Protein 4UHT (pdb70)

Organism: Escherichia coli (strain K12) (NCBI:txid83333)

CATH classification: 1.10.10.10

GO terms:
  GO:0045893 positive regulation of DNA-templated transcription (P, IDA)
  GO:0000156 phosphorelay response regulator activity (F, IDA)
  GO:0010810 regulation of cell-substrate adhesion (P, IMP)
  GO:0005515 protein binding (F, IPI)
  GO:0005829 cytosol (C, IDA)
  GO:0003700 DNA-binding transcription factor activity (F, IDA)
  GO:0045892 negative regulation of DNA-templated transcription (P, IDA)

Structure (mmCIF, N/CA/C/O backbone):
data_4UHT
#
_entry.id   4UHT
#
_cell.length_a   39.119
_cell.length_b   39.880
_cell.length_c   40.940
_cell.angle_alpha   89.80
_cell.angle_beta   75.13
_cell.angle_gamma   61.04
#
_symmetry.space_group_name_H-M   'P 1'
#
loop_
_entity.id
_entity.type
_entity.pdbx_description
1 polymer 'TRANSCRIPTIONAL REGULATORY PROTEIN CPXR'
2 non-polymer 'CHLORIDE ION'
3 water water
#
loop_
_atom_site.group_PDB
_atom_site.id
_atom_site.type_symbol
_atom_site.label_atom_id
_atom_site.label_alt_id
_atom_site.label_comp_id
_atom_site.label_asym_id
_atom_site.label_entity_id
_atom_site.label_seq_id
_atom_site.pdbx_PDB_ins_code
_atom_site.Cartn_x
_atom_site.Cartn_y
_atom_site.Cartn_z
_atom_site.occupancy
_atom_site.B_iso_or_equiv
_atom_site.auth_seq_id
_atom_site.auth_comp_id
_atom_site.auth_asym_id
_atom_site.auth_atom_id
_atom_site.pdbx_PDB_model_num
ATOM 1 N N . SER A 1 1 ? 9.619 4.022 47.149 1.00 31.61 131 SER A N 1
ATOM 2 C CA . SER A 1 1 ? 8.240 4.003 47.792 1.00 24.94 131 SER A CA 1
ATOM 3 C C . SER A 1 1 ? 8.146 3.228 49.107 1.00 21.37 131 SER A C 1
ATOM 4 O O . SER A 1 1 ? 8.849 2.281 49.311 1.00 24.96 131 SER A O 1
ATOM 7 N N . PRO A 1 2 ? 7.265 3.641 50.016 1.00 17.83 132 PRO A N 1
ATOM 8 C CA . PRO A 1 2 ? 7.188 3.045 51.324 1.00 16.53 132 PRO A CA 1
ATOM 9 C C . PRO A 1 2 ? 6.429 1.726 51.379 1.00 11.77 132 PRO A C 1
ATOM 10 O O . PRO A 1 2 ? 5.604 1.421 50.562 1.00 11.37 132 PRO A O 1
ATOM 14 N N . THR A 1 3 ? 6.812 0.940 52.341 1.00 12.32 133 THR A N 1
ATOM 15 C CA . THR A 1 3 ? 6.149 -0.330 52.603 1.00 10.28 133 THR A CA 1
ATOM 16 C C . THR A 1 3 ? 4.797 -0.027 53.172 1.00 10.30 133 THR A C 1
ATOM 17 O O . THR A 1 3 ? 4.657 0.821 54.060 1.00 11.74 133 THR A O 1
ATOM 21 N N . LEU A 1 4 ? 3.742 -0.724 52.704 1.00 8.36 134 LEU A N 1
ATOM 22 C CA . LEU A 1 4 ? 2.372 -0.559 53.132 1.00 9.02 134 LEU A CA 1
ATOM 23 C C . LEU A 1 4 ? 1.878 -1.846 53.804 1.00 8.85 134 LEU A C 1
ATOM 24 O O . LEU A 1 4 ? 2.231 -2.938 53.411 1.00 10.90 134 LEU A O 1
ATOM 29 N N . GLU A 1 5 ? 1.047 -1.689 54.849 1.00 9.09 135 GLU A N 1
ATOM 30 C CA . GLU A 1 5 ? 0.446 -2.773 55.587 1.00 10.13 135 GLU A CA 1
ATOM 31 C C . GLU A 1 5 ? -1.022 -2.650 55.522 1.00 9.70 135 GLU A C 1
ATOM 32 O O . GLU A 1 5 ? -1.573 -1.557 55.805 1.00 13.76 135 GLU A O 1
ATOM 38 N N . VAL A 1 6 ? -1.763 -3.741 55.236 1.00 9.40 136 VAL A N 1
ATOM 39 C CA . VAL A 1 6 ? -3.196 -3.815 55.346 1.00 9.54 136 VAL A CA 1
ATOM 40 C C . VAL A 1 6 ? -3.513 -5.180 55.913 1.00 8.68 136 VAL A C 1
ATOM 41 O O . VAL A 1 6 ? -3.117 -6.178 55.355 1.00 9.40 136 VAL A O 1
ATOM 45 N N . ASP A 1 7 ? -4.186 -5.225 57.078 1.00 8.72 137 ASP A N 1
ATOM 46 C CA . ASP A 1 7 ? -4.397 -6.489 57.713 1.00 8.78 137 ASP A CA 1
ATOM 47 C C . ASP A 1 7 ? -3.027 -7.134 57.944 1.00 8.66 137 ASP A C 1
ATOM 48 O O . ASP A 1 7 ? -2.147 -6.453 58.406 1.00 9.49 137 ASP A O 1
ATOM 53 N N . ALA A 1 8 ? -2.869 -8.420 57.620 1.00 8.12 138 ALA A N 1
ATOM 54 C CA . ALA A 1 8 ? -1.599 -9.084 57.708 1.00 8.44 138 ALA A CA 1
ATOM 55 C C . ALA A 1 8 ? -0.778 -9.060 56.414 1.00 8.43 138 ALA A C 1
ATOM 56 O O . ALA A 1 8 ? 0.274 -9.716 56.326 1.00 9.41 138 ALA A O 1
ATOM 58 N N . LEU A 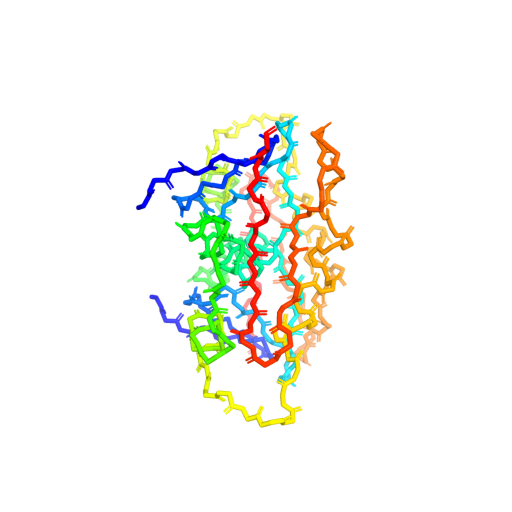1 9 ? -1.233 -8.302 55.423 1.00 8.40 139 LEU A N 1
ATOM 59 C CA . LEU A 1 9 ? -0.524 -8.166 54.178 1.00 7.67 139 LEU A CA 1
ATOM 60 C C . LEU A 1 9 ? 0.518 -7.032 54.311 1.00 8.45 139 LEU A C 1
ATOM 61 O O . LEU A 1 9 ? 0.225 -5.941 54.837 1.00 9.05 139 LEU A O 1
ATOM 66 N N . VAL A 1 10 ? 1.707 -7.296 53.833 1.00 8.09 140 VAL A N 1
ATOM 67 C CA . VAL A 1 10 ? 2.797 -6.337 53.743 1.00 8.48 140 VAL A CA 1
ATOM 68 C C . VAL A 1 10 ? 3.258 -6.225 52.339 1.00 8.42 140 VAL A C 1
ATOM 69 O O . VAL A 1 10 ? 3.573 -7.262 51.717 1.00 9.48 140 VAL A O 1
ATOM 73 N N . LEU A 1 11 ? 3.265 -5.000 51.810 1.00 8.44 141 LEU A N 1
ATOM 74 C CA . LEU A 1 11 ? 3.618 -4.734 50.407 1.00 8.82 141 LEU A CA 1
ATOM 75 C C . LEU A 1 11 ? 4.897 -3.903 50.404 1.00 8.74 141 LEU A C 1
ATOM 76 O O . LEU A 1 11 ? 4.928 -2.742 50.816 1.00 10.06 141 LEU A O 1
ATOM 81 N N . ASN A 1 12 ? 5.984 -4.515 49.953 1.00 10.67 142 ASN A N 1
ATOM 82 C CA . ASN A 1 12 ? 7.291 -3.898 49.949 1.00 13.16 142 ASN A CA 1
ATOM 83 C C . ASN A 1 12 ? 7.694 -3.568 48.501 1.00 14.45 142 ASN A C 1
ATOM 84 O O . ASN A 1 12 ? 8.023 -4.448 47.751 1.00 17.34 142 ASN A O 1
ATOM 89 N N . PRO A 1 13 ? 7.581 -2.319 48.084 1.00 13.59 143 PRO A N 1
ATOM 90 C CA . PRO A 1 13 ? 7.787 -1.970 46.682 1.00 19.17 143 PRO A CA 1
ATOM 91 C C . PRO A 1 13 ? 9.248 -2.005 46.298 1.00 21.61 143 PRO A C 1
ATOM 92 O O . PRO A 1 13 ? 9.559 -2.111 45.110 1.00 23.48 143 PRO A O 1
ATOM 96 N N . GLY A 1 14 ? 10.155 -1.907 47.284 1.00 22.51 144 GLY A N 1
ATOM 97 C CA . GLY A 1 14 ? 11.573 -2.002 47.010 1.00 25.15 144 GLY A CA 1
ATOM 98 C C . GLY A 1 14 ? 11.965 -3.345 46.454 1.00 26.86 144 GLY A C 1
ATOM 99 O O . GLY A 1 14 ? 12.934 -3.412 45.779 1.00 40.80 144 GLY A O 1
ATOM 100 N N . ARG A 1 15 ? 11.212 -4.398 46.770 1.00 25.66 145 ARG A N 1
ATOM 101 C CA . ARG A 1 15 ? 11.391 -5.734 46.240 1.00 21.77 145 ARG A CA 1
ATOM 102 C C . ARG A 1 15 ? 10.227 -6.170 45.333 1.00 19.27 145 ARG A C 1
ATOM 103 O O . ARG A 1 15 ? 10.264 -7.219 44.770 1.00 19.83 145 ARG A O 1
ATOM 111 N N . GLN A 1 16 ? 9.229 -5.315 45.156 1.00 18.85 146 GLN A N 1
ATOM 112 C CA . GLN A 1 16 ? 7.989 -5.640 44.437 1.00 16.80 146 GLN A CA 1
ATOM 113 C C . GLN A 1 16 ? 7.473 -7.001 44.990 1.00 16.33 146 GLN A C 1
ATOM 114 O O . GLN A 1 16 ? 7.186 -7.922 44.239 1.00 23.75 146 GLN A O 1
ATOM 120 N N . GLU A 1 17 ? 7.395 -7.085 46.291 1.00 15.45 147 GLU A N 1
ATOM 121 C CA . GLU A 1 17 ? 6.954 -8.326 47.025 1.00 15.82 147 GLU A CA 1
ATOM 122 C C . GLU A 1 17 ? 5.927 -8.085 48.070 1.00 16.13 147 GLU A C 1
ATOM 123 O O . GLU A 1 17 ? 6.023 -7.208 48.937 1.00 14.57 147 GLU A O 1
ATOM 129 N N . ALA A 1 18 ? 4.881 -8.909 47.992 1.00 16.23 148 ALA A N 1
ATOM 130 C CA . ALA A 1 18 ? 3.829 -9.077 48.919 1.00 12.36 148 ALA A CA 1
ATOM 131 C C . ALA A 1 18 ? 3.992 -10.275 49.848 1.00 13.33 148 ALA A C 1
ATOM 132 O O . ALA A 1 18 ? 4.366 -11.349 49.370 1.00 17.30 148 ALA A O 1
ATOM 134 N N . SER A 1 19 ? 3.784 -10.101 51.160 1.00 11.13 149 SER A N 1
ATOM 135 C CA A SER A 1 19 ? 3.788 -11.186 52.114 0.50 11.85 149 SER A CA 1
ATOM 136 C CA B SER A 1 19 ? 3.814 -11.180 52.110 0.50 12.09 149 SER A CA 1
ATOM 137 C C . SER A 1 19 ? 2.529 -11.125 52.944 1.00 10.29 149 SER A C 1
ATOM 138 O O . SER A 1 19 ? 1.943 -10.076 53.163 1.00 12.55 149 SER A O 1
ATOM 143 N N . PHE A 1 20 ? 2.018 -12.268 53.411 1.00 11.96 150 PHE A N 1
ATOM 144 C CA . PHE A 1 20 ? 0.843 -12.351 54.302 1.00 11.78 150 PHE A CA 1
ATOM 145 C C . PHE A 1 20 ? 1.219 -13.108 55.509 1.00 13.43 150 PHE A C 1
ATOM 146 O O . PHE A 1 20 ? 1.645 -14.253 55.376 1.00 15.48 150 PHE A O 1
ATOM 154 N N . ASP A 1 21 ? 1.125 -12.491 56.690 1.00 13.72 151 ASP A N 1
ATOM 155 C CA . ASP A 1 21 ? 1.422 -13.108 57.934 1.00 15.64 151 ASP A CA 1
ATOM 156 C C . ASP A 1 21 ? 2.794 -13.721 57.893 1.00 16.90 151 ASP A C 1
ATOM 157 O O . ASP A 1 21 ? 2.996 -14.801 58.433 1.00 19.44 151 ASP A O 1
ATOM 162 N N . GLY A 1 22 ? 3.727 -12.984 57.276 1.00 16.45 152 GLY A N 1
ATOM 163 C CA . GLY A 1 22 ? 5.121 -13.361 57.213 1.00 17.17 152 GLY A CA 1
ATOM 164 C C . GLY A 1 22 ? 5.562 -14.233 56.091 1.00 20.01 152 GLY A C 1
ATOM 165 O O . GLY A 1 22 ? 6.764 -14.524 55.960 1.00 27.83 152 GLY A O 1
ATOM 166 N N . GLN A 1 23 ? 4.622 -14.722 55.257 1.00 18.82 153 GLN A N 1
ATOM 167 C CA . GLN A 1 23 ? 4.927 -15.608 54.121 1.00 19.78 153 GLN A CA 1
ATOM 168 C C . GLN A 1 23 ? 4.809 -14.905 52.786 1.00 20.06 153 GLN A C 1
ATOM 169 O O . GLN A 1 23 ? 3.789 -14.322 52.527 1.00 17.42 153 GLN A O 1
ATOM 175 N N . THR A 1 24 ? 5.866 -14.970 51.975 1.00 20.04 154 THR A N 1
ATOM 176 C CA . THR A 1 24 ? 5.864 -14.319 50.651 1.00 18.38 154 THR A CA 1
ATOM 177 C C . THR A 1 24 ? 4.807 -14.956 49.785 1.00 17.30 154 THR A C 1
ATOM 178 O O . THR A 1 24 ? 4.594 -16.191 49.796 1.00 20.56 154 THR A O 1
ATOM 182 N N . LEU A 1 25 ? 4.132 -14.132 49.022 1.00 14.32 155 LEU A N 1
ATOM 183 C CA . LEU A 1 25 ? 3.096 -14.560 48.131 1.00 12.30 155 LEU A CA 1
ATOM 184 C C . LEU A 1 25 ? 3.613 -14.682 46.671 1.00 11.10 155 LEU A C 1
ATOM 185 O O . LEU A 1 25 ? 4.357 -13.799 46.203 1.00 15.64 155 LEU A O 1
ATOM 190 N N . GLU A 1 26 ? 3.110 -15.633 45.953 1.00 11.28 156 GLU A N 1
ATOM 191 C CA . GLU A 1 26 ? 3.447 -15.852 44.556 1.00 10.58 156 GLU A CA 1
ATOM 192 C C . GLU A 1 26 ? 2.665 -15.010 43.567 1.00 11.64 156 GLU A C 1
ATOM 193 O O . GLU A 1 26 ? 1.797 -15.532 42.911 1.00 16.85 156 GLU A O 1
ATOM 199 N N . LEU A 1 27 ? 2.982 -13.731 43.509 1.00 11.55 157 LEU A N 1
ATOM 200 C CA . LEU A 1 27 ? 2.294 -12.752 42.728 1.00 9.56 157 LEU A CA 1
ATOM 201 C C . LEU A 1 27 ? 3.117 -12.392 41.496 1.00 8.03 157 LEU A C 1
ATOM 202 O O . LEU A 1 27 ? 4.334 -12.329 41.570 1.00 10.23 157 LEU A O 1
ATOM 207 N N . THR A 1 28 ? 2.451 -12.092 40.376 1.00 8.95 158 THR A N 1
ATOM 208 C CA . THR A 1 28 ? 3.114 -11.527 39.227 1.00 8.49 158 THR A CA 1
ATOM 209 C C . THR A 1 28 ? 3.458 -10.068 39.530 1.00 8.47 158 THR A C 1
ATOM 210 O O . THR A 1 28 ? 2.866 -9.457 40.458 1.00 9.29 158 THR A O 1
ATOM 214 N N . GLY A 1 29 ? 4.347 -9.481 38.764 1.00 8.33 159 GLY A N 1
ATOM 215 C CA . GLY A 1 29 ? 4.613 -8.066 38.892 1.00 8.63 159 GLY A CA 1
ATOM 216 C C . GLY A 1 29 ? 3.363 -7.214 38.679 1.00 7.85 159 GLY A C 1
ATOM 217 O O . GLY A 1 29 ? 3.164 -6.2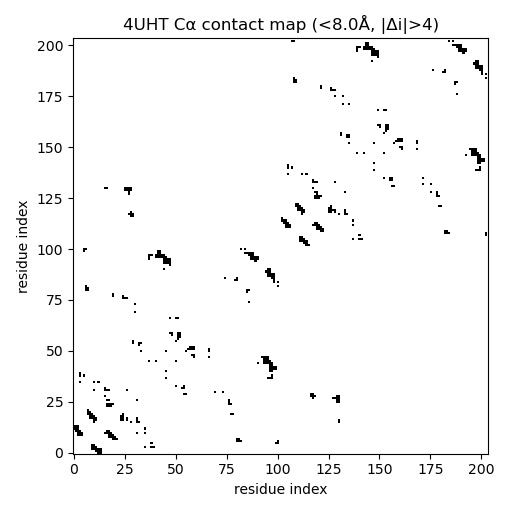33 39.384 1.00 9.21 159 GLY A O 1
ATOM 218 N N . THR A 1 30 ? 2.548 -7.558 37.696 1.00 8.63 160 THR A N 1
ATOM 219 C CA . THR A 1 30 ? 1.338 -6.889 37.397 1.00 9.09 160 THR A CA 1
ATOM 220 C C . THR A 1 30 ? 0.402 -6.898 38.625 1.00 8.07 160 THR A C 1
ATOM 221 O O . THR A 1 30 ? -0.225 -5.913 39.021 1.00 8.57 160 THR A O 1
ATOM 225 N N . GLU A 1 31 ? 0.216 -8.092 39.208 1.00 8.70 161 GLU A N 1
ATOM 226 C CA . GLU A 1 31 ? -0.568 -8.226 40.446 1.00 9.10 161 GLU A CA 1
ATOM 227 C C . GLU A 1 31 ? -0.079 -7.334 41.565 1.00 8.62 161 GLU A C 1
ATOM 228 O O . GLU A 1 31 ? -0.883 -6.704 42.262 1.00 8.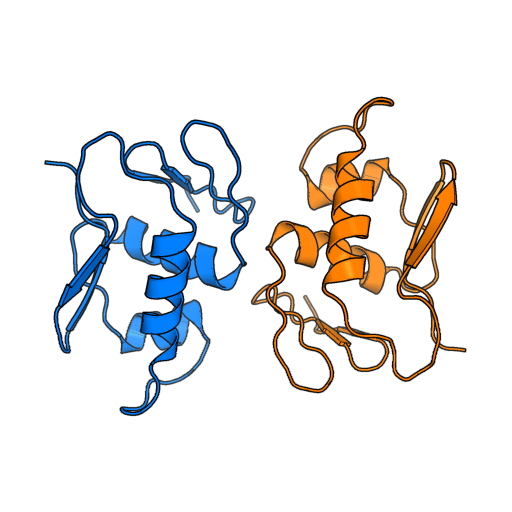68 161 GLU A O 1
ATOM 234 N N . PHE A 1 32 ? 1.242 -7.349 41.789 1.00 8.36 162 PHE A N 1
ATOM 235 C CA . PHE A 1 32 ? 1.809 -6.481 42.823 1.00 9.14 162 PHE A CA 1
ATOM 236 C C . PHE A 1 32 ? 1.509 -5.032 42.541 1.00 8.97 162 PHE A C 1
ATOM 237 O O . PHE A 1 32 ? 1.110 -4.304 43.452 1.00 9.06 162 PHE A O 1
ATOM 245 N N . THR A 1 33 ? 1.669 -4.584 41.310 1.00 7.93 163 THR A N 1
ATOM 246 C CA . THR A 1 33 ? 1.433 -3.219 40.926 1.00 8.31 163 THR A CA 1
ATOM 247 C C . THR A 1 33 ? -0.009 -2.810 41.297 1.00 7.34 163 THR A C 1
ATOM 248 O O . THR A 1 33 ? -0.244 -1.737 41.825 1.00 7.66 163 THR A O 1
ATOM 252 N N . LEU A 1 34 ? -0.971 -3.667 40.886 1.00 7.29 164 LEU A N 1
ATOM 253 C CA . LEU A 1 34 ? -2.354 -3.419 41.204 1.00 8.14 164 LEU A CA 1
ATOM 254 C C . LEU A 1 34 ? -2.623 -3.341 42.682 1.00 7.96 164 LEU A C 1
ATOM 255 O O . LEU A 1 34 ? -3.308 -2.414 43.170 1.00 7.65 164 LEU A O 1
ATOM 260 N N . LEU A 1 35 ? -2.098 -4.291 43.433 1.00 8.23 165 LEU A N 1
ATOM 261 C CA . LEU A 1 35 ? -2.314 -4.297 44.893 1.00 9.14 165 LEU A CA 1
ATOM 262 C C . LEU A 1 35 ? -1.771 -3.056 45.530 1.00 8.18 165 LEU A C 1
ATOM 263 O O . LEU A 1 35 ? -2.420 -2.452 46.426 1.00 8.97 165 LEU A O 1
ATOM 268 N N . TYR A 1 36 ? -0.528 -2.677 45.162 1.00 8.36 166 TYR A N 1
ATOM 269 C CA . TYR A 1 36 ? 0.114 -1.524 45.794 1.00 8.26 166 TYR A CA 1
ATOM 270 C C . TYR A 1 36 ? -0.650 -0.232 45.488 1.00 7.90 166 TYR A C 1
ATOM 271 O O . TYR A 1 36 ? -0.823 0.572 46.395 1.00 8.15 166 TYR A O 1
ATOM 280 N N . LEU A 1 37 ? -1.101 -0.062 44.254 1.00 7.19 167 LEU A N 1
ATOM 281 C CA . LEU A 1 37 ? -1.844 1.117 43.866 1.00 7.34 167 LEU A CA 1
ATOM 282 C C . LEU A 1 37 ? -3.166 1.237 44.620 1.00 7.02 167 LEU A C 1
ATOM 283 O O . LEU A 1 37 ? -3.535 2.284 45.136 1.00 7.23 167 LEU A O 1
ATOM 288 N N . LEU A 1 38 ? -3.897 0.123 44.726 1.00 6.88 168 LEU A N 1
ATOM 289 C CA . LEU A 1 38 ? -5.125 0.156 45.527 1.00 6.97 168 LEU A CA 1
ATOM 290 C C . LEU A 1 38 ? -4.825 0.454 46.992 1.00 6.96 168 LEU A C 1
ATOM 291 O O . LEU A 1 38 ? -5.596 1.166 47.629 1.00 7.57 168 LEU A O 1
ATOM 296 N N . ALA A 1 39 ? -3.776 -0.157 47.520 1.00 7.05 169 ALA A N 1
ATOM 297 C CA . ALA A 1 39 ? -3.427 0.092 48.934 1.00 7.08 169 ALA A CA 1
ATOM 298 C C . ALA A 1 39 ? -3.020 1.500 49.166 1.00 7.43 169 ALA A C 1
ATOM 299 O O . ALA A 1 39 ? -3.351 2.068 50.232 1.00 8.34 169 ALA A O 1
ATOM 301 N N . GLN A 1 40 ? -2.349 2.190 48.233 1.00 7.54 170 GLN A N 1
ATOM 302 C CA . GLN A 1 40 ? -2.038 3.603 48.420 1.00 7.58 170 GLN A CA 1
ATOM 303 C C . GLN A 1 40 ? -3.297 4.412 48.600 1.00 7.60 170 GLN A C 1
ATOM 304 O O . GLN A 1 40 ? -3.250 5.398 49.327 1.00 9.92 170 GLN A O 1
ATOM 310 N N . HIS A 1 41 ? -4.386 4.030 47.967 1.00 7.01 171 HIS A N 1
ATOM 311 C CA . HIS A 1 41 ? -5.661 4.694 48.026 1.00 7.02 171 HIS A CA 1
ATOM 312 C C . HIS A 1 41 ? -6.632 3.968 48.917 1.00 6.67 171 HIS A C 1
ATOM 313 O O . HIS A 1 41 ? -7.850 4.046 48.720 1.00 8.33 171 HIS A O 1
ATOM 320 N N . LEU A 1 42 ? -6.141 3.316 49.967 1.00 7.16 172 LEU A N 1
ATOM 321 C CA . LEU A 1 42 ? -6.952 2.411 50.790 1.00 6.86 172 LEU A CA 1
ATOM 322 C C . LEU A 1 42 ? -8.290 3.040 51.166 1.00 7.13 172 LEU A C 1
ATOM 323 O O . LEU A 1 42 ? -8.346 4.134 51.700 1.00 7.83 172 LEU A O 1
ATOM 328 N N . GLY A 1 43 ? -9.383 2.302 50.896 1.00 7.13 173 GLY A N 1
ATOM 329 C CA . GLY A 1 43 ? -10.712 2.724 51.204 1.00 7.83 173 GLY A CA 1
ATOM 330 C C . GLY A 1 43 ? -11.350 3.670 50.201 1.00 7.96 173 GLY A C 1
ATOM 331 O O . GLY A 1 43 ? -12.539 4.033 50.395 1.00 9.73 173 GLY A O 1
ATOM 332 N N . GLN A 1 44 ? -10.648 4.029 49.149 1.00 7.57 174 GLN A N 1
ATOM 333 C CA . GLN A 1 44 ? -11.167 4.978 48.134 1.00 7.77 174 GLN A CA 1
ATOM 334 C C . GLN A 1 44 ? -11.100 4.319 46.758 1.00 7.33 174 GLN A C 1
ATOM 335 O O . GLN A 1 44 ? -10.151 3.630 46.424 1.00 7.55 174 GLN A O 1
ATOM 341 N N . VAL A 1 45 ? -12.123 4.597 45.956 1.00 7.79 175 VAL A N 1
ATOM 342 C CA . VAL A 1 45 ? -12.214 4.025 44.628 1.00 8.14 175 VAL A CA 1
ATOM 343 C C . VAL A 1 45 ? -11.194 4.599 43.654 1.00 6.92 175 VAL A C 1
ATOM 344 O O . VAL A 1 45 ? -10.995 5.815 43.588 1.00 7.80 175 VAL A O 1
ATOM 348 N N . VAL A 1 46 ? -10.520 3.711 42.916 1.00 6.66 176 VAL A N 1
ATOM 349 C CA . VAL A 1 46 ? -9.563 4.033 41.906 1.00 7.04 176 VAL A CA 1
ATOM 350 C C . VAL A 1 46 ? -10.192 3.684 40.557 1.00 6.83 176 VAL A C 1
ATOM 351 O O . VAL A 1 46 ? -10.774 2.618 40.426 1.00 7.10 176 VAL A O 1
ATOM 355 N N . SER A 1 47 ? -10.095 4.585 39.583 1.00 6.63 177 SER A N 1
ATOM 356 C CA . SER A 1 47 ? -10.836 4.404 38.351 1.00 6.99 177 SER A CA 1
ATOM 357 C C . SER A 1 47 ? -10.286 3.250 37.514 1.00 7.34 177 SER A C 1
ATOM 358 O O . SER A 1 47 ? -9.104 2.919 37.516 1.00 7.03 177 SER A O 1
ATOM 361 N N . ARG A 1 48 ? -11.176 2.659 36.716 1.00 7.37 178 ARG A N 1
ATOM 362 C CA . ARG A 1 48 ? -10.776 1.645 35.768 1.00 8.41 178 ARG A CA 1
ATOM 363 C C . ARG A 1 48 ? -9.760 2.155 34.784 1.00 7.87 178 ARG A C 1
ATOM 364 O O . ARG A 1 48 ? -8.845 1.425 34.384 1.00 8.88 178 ARG A O 1
ATOM 372 N N . GLU A 1 49 ? -9.888 3.423 34.380 1.00 7.19 179 GLU A N 1
ATOM 373 C CA . GLU A 1 49 ? -8.975 4.031 33.435 1.00 7.30 179 GLU A CA 1
ATOM 374 C C . GLU A 1 49 ? -7.568 4.184 34.041 1.00 7.01 179 GLU A C 1
ATOM 375 O O . GLU A 1 49 ? -6.542 3.882 33.410 1.00 8.22 179 GLU A O 1
ATOM 381 N N . HIS A 1 50 ? -7.477 4.639 35.308 1.00 6.60 180 HIS A N 1
ATOM 382 C CA . HIS A 1 50 ? -6.211 4.754 35.992 1.00 6.19 180 HIS A CA 1
ATOM 383 C C . HIS A 1 50 ? -5.559 3.429 36.190 1.00 6.35 180 HIS A C 1
ATOM 384 O O . HIS A 1 50 ? -4.374 3.217 35.974 1.00 7.36 180 HIS A O 1
ATOM 391 N N . LEU A 1 51 ? -6.346 2.412 36.593 1.00 7.22 181 LEU A N 1
ATOM 392 C CA . LEU A 1 51 ? -5.798 1.060 36.810 1.00 7.74 181 LEU A CA 1
ATOM 393 C C . LEU A 1 51 ? -5.315 0.479 35.483 1.00 7.47 181 LEU A C 1
ATOM 394 O O . LEU A 1 51 ? -4.221 -0.101 35.414 1.00 8.09 181 LEU A O 1
ATOM 399 N N . SER A 1 52 ? -6.074 0.654 34.389 1.00 7.30 182 SER A N 1
ATOM 400 C CA . SER A 1 52 ? -5.649 0.163 33.103 1.00 8.04 182 SER A CA 1
ATOM 401 C C . SER A 1 52 ? -4.316 0.743 32.688 1.00 7.32 182 SER A C 1
ATOM 402 O O . SER A 1 52 ? -3.387 0.037 32.256 1.00 8.21 182 SER A O 1
ATOM 405 N N . GLN A 1 53 ? -4.145 2.077 32.771 1.00 8.24 183 GLN A N 1
ATOM 406 C CA . GLN A 1 53 ? -2.906 2.701 32.386 1.00 7.97 183 GLN A CA 1
ATOM 407 C C . GLN A 1 53 ? -1.776 2.286 33.283 1.00 8.33 183 GLN A C 1
ATOM 408 O 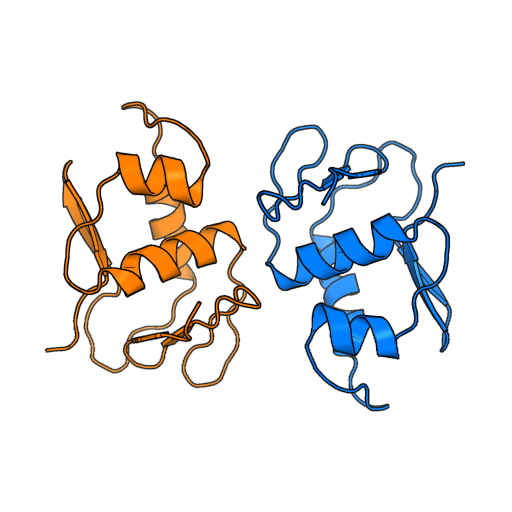O . GLN A 1 53 ? -0.679 1.971 32.833 1.00 9.81 183 GLN A O 1
ATOM 414 N N . GLU A 1 54 ? -1.968 2.393 34.603 1.00 8.24 184 GLU A N 1
ATOM 415 C CA . GLU A 1 54 ? -0.855 2.183 35.539 1.00 8.86 184 GLU A CA 1
ATOM 416 C C . GLU A 1 54 ? -0.432 0.711 35.637 1.00 9.24 184 GLU A C 1
ATOM 417 O O . GLU A 1 54 ? 0.723 0.398 35.777 1.00 13.29 184 GLU A O 1
ATOM 423 N N . VAL A 1 55 ? -1.409 -0.189 35.602 1.00 8.99 185 VAL A N 1
ATOM 424 C CA . VAL A 1 55 ? -1.145 -1.589 35.831 1.00 9.76 185 VAL A CA 1
ATOM 425 C C . VAL A 1 55 ? -0.786 -2.274 34.493 1.00 9.71 185 VAL A C 1
ATOM 426 O O . VAL A 1 55 ? 0.114 -3.113 34.459 1.00 12.19 185 VAL A O 1
ATOM 430 N N . LEU A 1 56 ? -1.470 -1.934 33.422 1.00 9.44 186 LEU A N 1
ATOM 431 C CA . LEU A 1 56 ? -1.340 -2.609 32.146 1.00 10.75 186 LEU A CA 1
ATOM 432 C C . LEU A 1 56 ? -0.717 -1.810 31.027 1.00 10.01 186 LEU A C 1
ATOM 433 O O . LEU A 1 56 ? -0.363 -2.376 29.985 1.00 11.66 186 LEU A O 1
ATOM 438 N N . GLY A 1 57 ? -0.532 -0.518 31.218 1.00 9.63 187 GLY A N 1
ATOM 439 C CA . GLY A 1 57 ? 0.077 0.322 30.208 1.00 10.87 187 GLY A CA 1
ATOM 440 C C . GLY A 1 57 ? -0.787 0.423 28.981 1.00 11.57 187 GLY A C 1
ATOM 441 O O . GLY A 1 57 ? -0.278 0.647 27.922 1.00 16.53 187 GLY A O 1
ATOM 442 N N . LYS A 1 58 ? -2.082 0.367 29.156 1.00 11.89 188 LYS A N 1
ATOM 443 C CA . LYS A 1 58 ? -2.956 0.528 28.024 1.00 15.97 188 LYS A CA 1
ATOM 444 C C . LYS A 1 58 ? -4.202 1.318 28.359 1.00 10.17 188 LYS A C 1
ATOM 445 O O . LYS A 1 58 ? -4.687 1.358 29.512 1.00 10.45 188 LYS A O 1
ATOM 451 N N . ARG A 1 59 ? -4.763 1.931 27.345 1.00 10.39 189 ARG A N 1
ATOM 452 C CA . ARG A 1 59 ? -5.979 2.634 27.442 1.00 10.36 189 ARG A CA 1
ATOM 453 C C . ARG A 1 59 ? -7.149 1.664 27.599 1.00 9.92 189 ARG A C 1
ATOM 454 O O . ARG A 1 59 ? -7.260 0.718 26.842 1.00 12.22 189 ARG A O 1
ATOM 462 N N . LEU A 1 60 ? -8.067 1.989 28.493 1.00 9.13 190 LEU A N 1
ATOM 463 C CA . LEU A 1 60 ? -9.260 1.172 28.732 1.00 8.66 190 LEU A CA 1
ATOM 464 C C . LEU A 1 60 ? -10.176 1.255 27.517 1.00 9.03 190 LEU A C 1
ATOM 465 O O . LEU A 1 60 ? -10.430 2.318 27.031 1.00 10.53 190 LEU A O 1
ATOM 470 N N . THR A 1 61 ? -10.781 0.132 27.177 1.00 10.92 1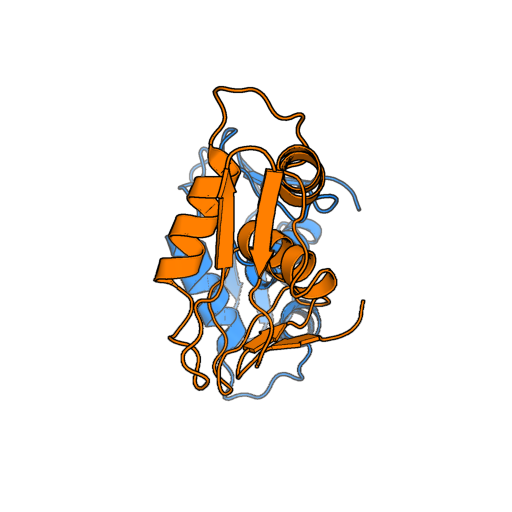91 THR A N 1
ATOM 471 C CA . THR A 1 61 ? -11.922 0.047 26.243 1.00 13.30 191 THR A CA 1
ATOM 472 C C . THR A 1 61 ? -13.102 -0.598 27.002 1.00 13.28 191 THR A C 1
ATOM 473 O O . THR A 1 61 ? -12.911 -1.260 28.000 1.00 13.53 191 THR A O 1
ATOM 477 N N . PRO A 1 62 ? -14.309 -0.478 26.435 1.00 16.96 192 PRO A N 1
ATOM 478 C CA . PRO A 1 62 ? -15.466 -1.061 27.161 1.00 19.43 192 PRO A CA 1
ATOM 479 C C . PRO A 1 62 ? -15.554 -2.571 27.105 1.00 16.66 192 PRO A C 1
ATOM 480 O O . PRO A 1 62 ? -16.336 -3.190 27.861 1.00 19.59 192 PRO A O 1
ATOM 484 N N . PHE A 1 63 ? -14.708 -3.170 26.248 1.00 14.05 193 PHE A N 1
ATOM 485 C CA . PHE A 1 63 ? -14.681 -4.595 26.150 1.00 13.30 193 PHE A CA 1
ATOM 486 C C . PHE A 1 63 ? -13.473 -5.277 26.816 1.00 12.52 193 PHE A C 1
ATOM 487 O O . PHE A 1 63 ? -13.383 -6.504 26.826 1.00 14.91 193 PHE A O 1
ATOM 495 N N . ASP A 1 64 ? -12.620 -4.484 27.459 1.00 11.48 194 ASP A N 1
ATOM 496 C CA . ASP A 1 64 ? -11.472 -5.056 28.131 1.00 11.58 194 ASP A CA 1
ATOM 497 C C . ASP A 1 64 ? -11.643 -5.237 29.584 1.00 12.23 194 ASP A C 1
ATOM 498 O O . ASP A 1 64 ? -11.624 -4.277 30.319 1.00 14.71 194 ASP A O 1
ATOM 503 N N . HIS A 1 65 ? -11.698 -6.458 30.022 1.00 9.07 195 HIS A N 1
ATOM 504 C CA . HIS A 1 65 ? -11.977 -6.828 31.410 1.00 8.90 195 HIS A CA 1
ATOM 505 C C . HIS A 1 65 ? -10.746 -7.390 32.102 1.00 8.51 195 HIS A C 1
ATOM 506 O O . HIS A 1 65 ? -10.820 -8.077 33.106 1.00 7.87 195 HIS A O 1
ATOM 513 N N . ALA A 1 66 ? -9.552 -6.975 31.653 1.00 7.86 196 ALA A N 1
ATOM 514 C CA . ALA A 1 66 ? -8.342 -7.471 32.222 1.00 7.84 196 ALA A CA 1
ATOM 515 C C . ALA A 1 66 ? -8.100 -7.091 33.670 1.00 6.99 196 ALA A C 1
ATOM 516 O O . ALA A 1 66 ? -7.608 -7.892 34.446 1.00 7.59 196 ALA A O 1
ATOM 518 N N . ILE A 1 67 ? -8.442 -5.881 34.050 1.00 7.19 197 ILE A N 1
ATOM 519 C CA . ILE A 1 67 ? -8.287 -5.505 35.469 1.00 7.59 197 ILE A CA 1
ATOM 520 C C . ILE A 1 67 ? -9.192 -6.406 36.356 1.00 6.20 197 ILE A C 1
ATOM 521 O O . ILE A 1 67 ? -8.739 -6.876 37.368 1.00 7.47 197 ILE A O 1
ATOM 526 N N . ASP A 1 68 ? -10.427 -6.593 35.945 1.00 7.01 198 ASP A N 1
ATOM 527 C CA . ASP A 1 68 ? -11.301 -7.470 36.727 1.00 7.49 198 ASP A CA 1
ATOM 528 C C . ASP A 1 68 ? -10.727 -8.881 36.802 1.00 7.45 198 ASP A C 1
ATOM 529 O O . ASP A 1 68 ? -10.907 -9.529 37.848 1.00 7.32 198 ASP A O 1
ATOM 534 N N . MET A 1 69 ? -10.119 -9.383 35.743 1.00 7.22 199 MET A N 1
ATOM 535 C CA . MET A 1 69 ? -9.501 -10.693 35.793 1.00 6.91 199 MET A CA 1
ATOM 536 C C . MET A 1 69 ? -8.339 -10.718 36.793 1.00 7.03 199 MET A C 1
ATOM 537 O O . MET A 1 69 ? -8.144 -11.685 37.511 1.00 7.21 199 MET A O 1
ATOM 542 N N . HIS A 1 70 ? -7.542 -9.643 36.830 1.00 6.79 200 HIS A N 1
ATOM 543 C CA . HIS A 1 70 ? -6.537 -9.536 37.876 1.00 7.07 200 HIS A CA 1
ATOM 544 C C . HIS A 1 70 ? -7.094 -9.572 39.274 1.00 6.73 200 HIS A C 1
ATOM 545 O O . HIS A 1 70 ? -6.523 -10.223 40.173 1.00 8.03 200 HIS A O 1
ATOM 552 N N . ILE A 1 71 ? -8.218 -8.889 39.489 1.00 6.74 201 ILE A N 1
ATOM 553 C CA . ILE A 1 71 ? -8.883 -8.957 40.781 1.00 6.98 201 ILE A CA 1
ATOM 554 C C . ILE A 1 71 ? -9.346 -10.376 41.068 1.00 6.74 201 ILE A C 1
ATOM 555 O O . ILE A 1 71 ? -9.193 -10.883 42.188 1.00 7.79 201 ILE A O 1
ATOM 560 N N . SER A 1 72 ? -9.892 -11.068 40.069 1.00 6.69 202 SER A N 1
ATOM 561 C CA . SER A 1 72 ? -10.316 -12.465 40.234 1.00 7.24 202 SER A CA 1
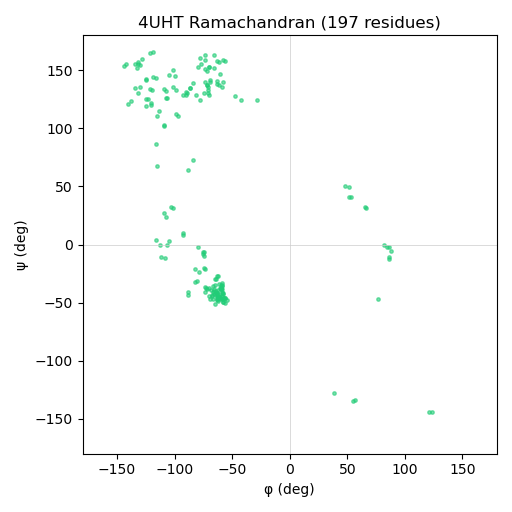ATOM 562 C C . SER A 1 72 ? -9.164 -13.318 40.670 1.00 7.19 202 SER A C 1
ATOM 563 O O . SER A 1 72 ? -9.284 -14.146 41.577 1.00 7.53 202 SER A O 1
ATOM 566 N N . ASN A 1 73 ? -7.996 -13.181 40.004 1.00 7.44 203 ASN A N 1
ATOM 567 C CA . ASN A 1 73 ? -6.868 -13.998 40.352 1.00 8.54 203 ASN A CA 1
ATOM 568 C C . ASN A 1 73 ? -6.296 -13.651 41.729 1.00 8.93 203 ASN A C 1
ATOM 569 O O . ASN A 1 73 ? -5.885 -14.513 42.487 1.00 9.41 203 ASN A O 1
ATOM 574 N N . LEU A 1 74 ? -6.256 -12.364 42.040 1.00 7.91 204 LEU A N 1
ATOM 575 C CA . LEU A 1 74 ? -5.835 -11.932 43.362 1.00 8.34 204 LEU A CA 1
ATOM 576 C C . LEU A 1 74 ? -6.688 -12.488 44.492 1.00 8.27 204 LEU A C 1
ATOM 577 O O . LEU A 1 74 ? -6.199 -12.876 45.537 1.00 9.49 204 LEU A O 1
ATOM 582 N N . ARG A 1 75 ? -8.015 -12.495 44.265 1.00 7.76 205 ARG A N 1
ATOM 583 C CA . ARG A 1 75 ? -8.921 -13.030 45.256 1.00 8.92 205 ARG A CA 1
ATOM 584 C C . ARG A 1 75 ? -8.688 -14.512 45.481 1.00 8.27 205 ARG A C 1
ATOM 585 O O . ARG A 1 75 ? -8.864 -15.004 46.600 1.00 9.48 205 ARG A O 1
ATOM 593 N N . ARG A 1 76 ? -8.227 -15.256 44.474 1.00 8.25 206 ARG A N 1
ATOM 594 C CA . ARG A 1 76 ? -7.854 -16.629 44.657 1.00 9.26 206 ARG A CA 1
ATOM 595 C C . ARG A 1 76 ? -6.557 -16.781 45.411 1.00 8.91 206 ARG A C 1
ATOM 596 O O . ARG A 1 76 ? -6.393 -17.673 46.259 1.00 10.93 206 ARG A O 1
ATOM 604 N N . LYS A 1 77 ? -5.576 -15.946 45.120 1.00 9.28 207 LYS A N 1
ATOM 605 C CA . LYS A 1 77 ? -4.223 -16.071 45.668 1.00 10.31 207 LYS A CA 1
ATOM 606 C C . LYS A 1 77 ? -4.055 -15.512 47.089 1.00 11.26 207 LYS A C 1
ATOM 607 O O . LYS A 1 77 ? -3.219 -16.007 47.850 1.00 14.93 207 LYS A O 1
ATOM 613 N N . LEU A 1 78 ? -4.804 -14.487 47.452 1.00 9.52 208 LEU A N 1
ATOM 614 C CA . LEU A 1 78 ? -4.614 -13.860 48.711 1.00 10.32 208 LEU A CA 1
ATOM 615 C C . LEU A 1 78 ? -5.298 -14.622 49.823 1.00 12.02 208 LEU A C 1
ATOM 616 O O . LEU A 1 78 ? -6.483 -14.942 49.729 1.00 12.34 208 LEU A O 1
ATOM 621 N N . PRO A 1 79 ? -4.591 -14.939 50.918 1.00 9.48 209 PRO A N 1
ATOM 622 C CA . PRO A 1 79 ? -5.281 -15.505 52.062 1.00 11.02 209 PRO A CA 1
ATOM 623 C C . PRO A 1 79 ? -6.399 -14.627 52.623 1.00 9.71 209 PRO A C 1
ATOM 624 O O . PRO A 1 79 ? -6.393 -13.408 52.414 1.00 11.45 209 PRO A O 1
ATOM 628 N N . ASP A 1 80 ? -7.325 -15.228 53.341 1.00 9.55 210 ASP A N 1
ATOM 629 C CA . ASP A 1 80 ? -8.348 -14.466 53.969 1.00 9.35 210 ASP A CA 1
ATOM 630 C C . ASP A 1 80 ? -7.792 -13.499 55.009 1.00 10.18 210 ASP A C 1
ATOM 631 O O . ASP A 1 80 ? -6.917 -13.845 55.787 1.00 10.74 210 ASP A O 1
ATOM 636 N N . ARG A 1 81 ? -8.328 -12.268 55.020 1.00 9.06 211 ARG A N 1
ATOM 637 C CA . ARG A 1 81 ? -7.952 -11.299 56.024 1.00 9.54 211 ARG A CA 1
ATOM 638 C C . ARG A 1 81 ? -8.226 -11.808 57.403 1.00 9.43 211 ARG A C 1
ATOM 639 O O . ARG A 1 81 ? -9.327 -12.290 57.709 1.00 10.77 211 ARG A O 1
ATOM 647 N N . LYS A 1 82 ? -7.306 -11.530 58.306 1.00 10.30 212 LYS A N 1
ATOM 648 C CA . LYS A 1 82 ? -7.522 -11.771 59.746 1.00 9.65 212 LYS A CA 1
ATOM 649 C C . LYS A 1 82 ? -8.714 -11.001 60.282 1.00 9.79 212 LYS A C 1
ATOM 650 O O . LYS A 1 82 ? -9.469 -11.544 61.121 1.00 11.75 212 LYS A O 1
ATOM 656 N N . ASP A 1 83 ? -8.935 -9.771 59.815 1.00 10.51 213 ASP A N 1
ATOM 657 C CA . ASP A 1 83 ? -9.960 -8.894 60.301 1.00 11.53 213 ASP A CA 1
ATOM 658 C C . ASP A 1 83 ? -11.355 -9.198 59.753 1.00 13.52 213 ASP A C 1
ATOM 659 O O . ASP A 1 83 ? -12.304 -8.552 60.119 1.00 14.57 213 ASP A O 1
ATOM 664 N N . GLY A 1 84 ? -11.475 -10.203 58.859 1.00 11.89 214 GLY A N 1
ATOM 665 C CA . GLY A 1 84 ? -12.734 -10.605 58.337 1.00 13.91 214 GLY A CA 1
ATOM 666 C C . GLY A 1 84 ? -13.263 -9.862 57.135 1.00 15.46 214 GLY A C 1
ATOM 667 O O . GLY A 1 84 ? -14.246 -10.304 56.558 1.00 19.33 214 GLY A O 1
ATOM 668 N N . HIS A 1 85 ? -12.653 -8.754 56.754 1.00 13.02 215 HIS A N 1
ATOM 669 C CA . HIS A 1 85 ? -13.155 -7.957 55.659 1.00 11.98 215 HIS A CA 1
ATOM 670 C C . HIS A 1 85 ? -12.784 -8.590 54.296 1.00 10.28 215 HIS A C 1
ATOM 671 O O . HIS A 1 85 ? -11.817 -9.350 54.238 1.00 10.59 215 HIS A O 1
ATOM 678 N N . PRO A 1 86 ? -13.487 -8.216 53.240 1.00 9.92 216 PRO A N 1
ATOM 679 C CA . PRO A 1 86 ? -12.989 -8.483 51.938 1.00 9.78 216 PRO A CA 1
ATOM 680 C C . PRO A 1 86 ? -11.689 -7.751 51.689 1.00 8.08 216 PRO A C 1
ATOM 681 O O . PRO A 1 86 ? -11.420 -6.752 52.329 1.00 8.19 216 PRO A O 1
ATOM 685 N N . TRP A 1 87 ? -10.872 -8.218 50.737 1.00 7.95 217 TRP A N 1
ATOM 686 C CA . TRP A 1 87 ? -9.800 -7.383 50.216 1.00 7.27 217 TRP A CA 1
ATOM 687 C C . TRP A 1 87 ? -10.26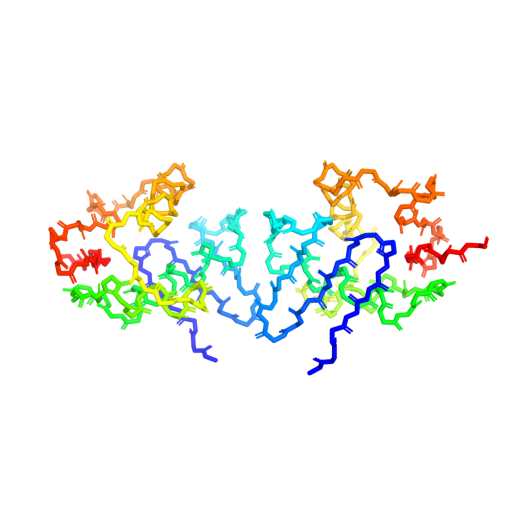9 -6.223 49.367 1.00 6.75 217 TRP A C 1
ATOM 688 O O . TRP A 1 87 ? -9.725 -5.115 49.499 1.00 7.88 217 TRP A O 1
ATOM 699 N N . PHE A 1 88 ? -11.217 -6.449 48.464 1.00 7.19 218 PHE A N 1
ATOM 700 C CA . PHE A 1 88 ? -11.611 -5.493 47.461 1.00 7.09 218 PHE A CA 1
ATOM 701 C C . PHE A 1 88 ? -13.109 -5.276 47.466 1.00 7.48 218 PHE A C 1
ATOM 702 O O . PHE A 1 88 ? -13.870 -6.193 47.804 1.00 7.56 218 PHE A O 1
ATOM 710 N N . LYS A 1 89 ? -13.529 -4.152 46.905 1.00 7.55 219 LYS A N 1
ATOM 711 C CA . LYS A 1 89 ? -14.912 -3.910 46.556 1.00 8.63 219 LYS A CA 1
ATOM 712 C C . LYS A 1 89 ? -14.939 -3.319 45.139 1.00 8.46 219 LYS A C 1
ATOM 713 O O . LYS A 1 89 ? -14.158 -2.420 44.805 1.00 9.14 219 LYS A O 1
ATOM 719 N N . THR A 1 90 ? -15.834 -3.829 44.310 1.00 8.12 220 THR A N 1
ATOM 720 C CA . THR A 1 90 ? -16.124 -3.348 43.005 1.00 9.06 220 THR A CA 1
ATOM 721 C C . THR A 1 90 ? -17.200 -2.328 43.081 1.00 10.33 220 THR A C 1
ATOM 722 O O . THR A 1 90 ? -18.279 -2.566 43.662 1.00 11.36 220 THR A O 1
ATOM 726 N N . LEU A 1 91 ? -16.980 -1.156 42.483 1.00 9.83 221 LEU A N 1
ATOM 727 C CA . LEU A 1 91 ? -18.008 -0.094 42.420 1.00 11.97 221 LEU A CA 1
ATOM 728 C C . LEU A 1 91 ? -18.346 0.097 40.893 1.00 14.62 221 LEU A C 1
ATOM 729 O O . LEU A 1 91 ? -17.863 0.901 40.245 1.00 32.59 221 LEU A O 1
ATOM 734 N N . ARG A 1 92 ? -19.262 -0.673 40.350 1.00 15.65 222 ARG A N 1
ATOM 735 C CA . ARG A 1 92 ? -19.703 -0.649 38.952 1.00 19.42 222 ARG A CA 1
ATOM 736 C C . ARG A 1 92 ? -19.562 0.726 38.285 1.00 29.63 222 ARG A C 1
ATOM 737 O O . ARG A 1 92 ? -20.157 1.724 38.701 1.00 48.48 222 ARG A O 1
ATOM 745 N N . GLY A 1 93 ? -18.855 0.706 37.209 1.00 24.07 223 GLY A N 1
ATOM 746 C CA . GLY A 1 93 ? -18.374 1.846 36.489 1.00 26.64 223 GLY A CA 1
ATOM 747 C C . GLY A 1 93 ? -17.184 2.563 37.063 1.00 21.29 223 GLY A C 1
ATOM 748 O O . GLY A 1 93 ? -16.236 2.942 36.289 1.00 25.35 223 GLY A O 1
ATOM 749 N N . ARG A 1 94 ? -17.238 2.826 38.377 1.00 17.83 224 ARG A N 1
ATOM 750 C CA . ARG A 1 94 ? -16.325 3.739 39.024 1.00 14.57 224 ARG A CA 1
ATOM 751 C C . ARG A 1 94 ? -14.954 3.071 39.289 1.00 11.71 224 ARG A C 1
ATOM 752 O O . ARG A 1 94 ? -13.954 3.790 39.423 1.00 13.47 224 ARG A O 1
ATOM 760 N N . GLY A 1 95 ? -14.850 1.755 39.383 1.00 11.05 225 GLY A N 1
ATOM 761 C CA . GLY A 1 95 ? -13.579 1.097 39.602 1.00 8.80 225 GLY A CA 1
ATOM 762 C C . GLY A 1 95 ? -13.596 0.215 40.823 1.00 8.84 225 GLY A C 1
ATOM 763 O O . GLY A 1 95 ? -14.595 -0.415 41.096 1.00 10.65 225 GLY A O 1
ATOM 764 N N . TYR A 1 96 ? -12.467 0.171 41.532 1.00 7.66 226 TYR A N 1
ATOM 765 C CA . TYR A 1 96 ? -12.264 -0.754 42.638 1.00 7.49 226 TYR A CA 1
ATOM 766 C C . TYR A 1 96 ? -11.657 -0.009 43.817 1.00 6.95 226 TYR A C 1
ATOM 767 O O . TYR A 1 96 ? -10.903 0.978 43.609 1.00 8.28 226 TYR A O 1
ATOM 776 N N . LEU A 1 97 ? -11.849 -0.508 45.006 1.00 7.66 227 LEU A N 1
ATOM 777 C CA . LEU A 1 97 ? -11.104 -0.086 46.170 1.00 8.39 227 LEU A CA 1
ATOM 778 C C . LEU A 1 97 ? -10.602 -1.314 46.927 1.00 7.38 227 LEU A C 1
ATOM 779 O O . LEU A 1 97 ? -11.151 -2.401 46.829 1.00 8.20 227 LEU A O 1
ATOM 784 N N . MET A 1 98 ? -9.523 -1.094 47.680 1.00 7.29 228 MET A N 1
ATOM 785 C CA . MET A 1 98 ? -9.116 -1.996 48.726 1.00 7.46 228 MET A CA 1
ATOM 786 C C . MET A 1 98 ? -9.798 -1.574 50.027 1.00 7.88 228 MET A C 1
ATOM 787 O O . MET A 1 98 ? -9.825 -0.399 50.352 1.00 8.40 228 MET A O 1
ATOM 792 N N . VAL A 1 99 ? -10.410 -2.519 50.715 1.00 7.91 229 VAL A N 1
ATOM 793 C CA . VAL A 1 99 ? -11.248 -2.256 51.825 1.00 8.51 229 VAL A CA 1
ATOM 794 C C . VAL A 1 99 ? -10.448 -1.858 53.077 1.00 9.69 229 VAL A C 1
ATOM 795 O O . VAL A 1 99 ? -9.488 -2.505 53.483 1.00 9.90 229 VAL A O 1
ATOM 799 N N . SER A 1 100 ? -10.883 -0.755 53.687 1.00 9.81 230 SER A N 1
ATOM 800 C CA . SER A 1 100 ? -10.268 -0.274 54.906 1.00 11.97 230 SER A CA 1
ATOM 801 C C . SER A 1 100 ? -10.623 -1.193 56.094 1.00 15.60 230 SER A C 1
ATOM 802 O O . SER A 1 100 ? -11.717 -1.729 56.162 1.00 19.31 230 SER A O 1
ATOM 805 N N . ALA A 1 101 ? -9.741 -1.291 57.053 1.00 14.57 231 ALA A N 1
ATOM 806 C CA . ALA A 1 101 ? -10.092 -1.872 58.324 1.00 19.74 231 ALA A CA 1
ATOM 807 C C . ALA A 1 101 ? -11.106 -0.988 59.025 1.00 21.37 231 ALA A C 1
ATOM 808 O O . ALA A 1 101 ? -11.135 0.209 58.780 1.00 21.13 231 ALA A O 1
ATOM 810 N N . ALA A 1 102 ? -11.958 -1.559 59.867 1.00 27.77 232 ALA A N 1
ATOM 811 C CA . ALA A 1 102 ? -13.066 -0.820 60.501 1.00 29.55 232 ALA A CA 1
ATOM 812 C C . ALA A 1 102 ? -12.888 -0.739 62.008 1.00 55.87 232 ALA A C 1
ATOM 813 O O . ALA A 1 102 ? -13.351 -1.628 62.713 1.00 75.98 232 ALA A O 1
ATOM 815 N N . SER B 1 1 ? 15.340 -0.736 32.024 1.00 23.59 131 SER B N 1
ATOM 816 C CA . SER B 1 1 ? 16.138 -1.834 31.415 1.00 18.61 131 SER B CA 1
ATOM 817 C C . SER B 1 1 ? 15.557 -2.340 30.080 1.00 15.54 131 SER B C 1
ATOM 818 O O . SER B 1 1 ? 14.361 -2.268 29.864 1.00 17.90 131 SER B O 1
ATOM 821 N N . PRO B 1 2 ? 16.415 -2.806 29.174 1.00 13.14 132 PRO B N 1
ATOM 822 C CA . PRO B 1 2 ? 15.906 -3.156 27.841 1.00 12.28 132 PRO B CA 1
ATOM 823 C C . PRO B 1 2 ? 15.168 -4.475 27.790 1.00 10.91 132 PRO B C 1
ATOM 824 O O . PRO B 1 2 ? 15.388 -5.403 28.566 1.00 10.48 132 PRO B O 1
ATOM 828 N N . THR B 1 3 ? 14.296 -4.578 26.808 1.00 10.75 133 THR B N 1
ATOM 829 C CA . THR B 1 3 ? 13.604 -5.822 26.508 1.00 11.34 133 THR B CA 1
ATOM 830 C C . THR B 1 3 ? 14.640 -6.772 25.893 1.00 9.55 133 THR B C 1
ATOM 831 O O . THR B 1 3 ? 15.451 -6.363 25.007 1.00 10.65 133 THR B O 1
ATOM 835 N N . LEU B 1 4 ? 14.604 -8.030 26.313 1.00 8.07 134 LEU B N 1
ATOM 836 C CA . LEU B 1 4 ? 15.504 -9.064 25.812 1.00 9.06 134 LEU B CA 1
ATOM 837 C C . LEU B 1 4 ? 14.709 -10.169 25.141 1.00 8.78 134 LEU B C 1
ATOM 838 O O . LEU B 1 4 ? 13.605 -10.506 25.555 1.00 9.64 134 LEU B O 1
ATOM 843 N N . GLU B 1 5 ? 15.273 -10.722 24.069 1.00 10.30 135 GLU B N 1
ATOM 844 C CA . GLU B 1 5 ? 14.693 -11.828 23.346 1.00 10.79 135 GLU B CA 1
ATOM 845 C C . GLU B 1 5 ? 15.605 -13.030 23.348 1.00 10.71 135 GLU B C 1
ATOM 846 O O . GLU B 1 5 ? 16.805 -12.893 23.132 1.00 14.18 135 GLU B O 1
ATOM 852 N N . VAL B 1 6 ? 15.074 -14.219 23.640 1.00 9.41 136 VAL B N 1
ATOM 853 C CA . VAL B 1 6 ? 15.810 -15.477 23.477 1.00 9.72 136 VAL B CA 1
ATOM 854 C C . VAL B 1 6 ? 14.845 -16.466 22.872 1.00 9.52 136 VAL B C 1
ATOM 855 O O . VAL B 1 6 ? 13.767 -16.678 23.453 1.00 10.02 136 VAL B O 1
ATOM 859 N N . ASP B 1 7 ? 15.165 -17.063 21.738 1.00 9.35 137 ASP B N 1
ATOM 860 C CA . ASP B 1 7 ? 14.197 -17.935 21.110 1.00 8.85 137 ASP B CA 1
ATOM 861 C C . ASP B 1 7 ? 12.908 -17.179 20.908 1.00 8.45 137 ASP B C 1
ATOM 862 O O . ASP B 1 7 ? 12.979 -16.065 20.442 1.00 9.24 137 ASP B O 1
ATOM 867 N N . ALA B 1 8 ? 11.753 -17.761 21.237 1.00 8.74 138 ALA B N 1
ATOM 868 C CA . ALA B 1 8 ? 10.491 -17.067 21.097 1.00 8.57 138 ALA B CA 1
ATOM 869 C C . ALA B 1 8 ? 10.075 -16.345 22.389 1.00 7.72 138 ALA B C 1
ATOM 870 O O . ALA B 1 8 ? 8.953 -15.874 22.485 1.00 8.93 138 ALA B O 1
ATOM 872 N N . LEU B 1 9 ? 10.965 -16.262 23.367 1.00 7.84 139 LEU B N 1
ATOM 873 C CA . LEU B 1 9 ? 10.738 -15.576 24.653 1.00 7.96 139 LEU B CA 1
ATOM 874 C C . LEU B 1 9 ? 11.074 -14.111 24.505 1.00 8.01 139 LEU B C 1
ATOM 875 O O . LEU B 1 9 ? 12.134 -13.764 24.004 1.00 9.17 139 LEU B O 1
ATOM 880 N N . VAL B 1 10 ? 10.209 -13.261 25.012 1.00 7.97 140 VAL B N 1
ATOM 881 C CA . VAL B 1 10 ? 10.421 -11.833 25.093 1.00 8.91 140 VAL B CA 1
ATOM 882 C C . VAL B 1 10 ? 10.234 -11.406 26.557 1.00 8.17 140 VAL B C 1
ATOM 883 O O . VAL B 1 10 ? 9.210 -11.727 27.178 1.00 10.05 140 VAL B O 1
ATOM 887 N N . LEU B 1 11 ? 11.259 -10.742 27.102 1.00 7.93 141 LEU B N 1
ATOM 888 C CA . LEU B 1 11 ? 11.278 -10.323 28.511 1.00 8.80 141 LEU B CA 1
ATOM 889 C C . LEU B 1 11 ? 11.245 -8.817 28.588 1.00 9.13 141 LEU B C 1
ATOM 890 O O . LEU B 1 11 ? 12.185 -8.141 28.171 1.00 10.41 141 LEU B O 1
ATOM 895 N N . ASN B 1 12 ? 10.154 -8.285 29.147 1.00 9.01 142 ASN B N 1
ATOM 896 C CA . ASN B 1 12 ? 9.968 -6.868 29.298 1.00 12.79 142 ASN B CA 1
ATOM 897 C C . ASN B 1 12 ? 10.077 -6.510 30.789 1.00 12.62 142 ASN B C 1
ATOM 898 O O . ASN B 1 12 ? 9.142 -6.755 31.569 1.00 12.40 142 ASN B O 1
ATOM 903 N N . PRO B 1 13 ? 11.239 -5.951 31.189 1.00 12.05 143 PRO B N 1
ATOM 904 C CA . PRO B 1 13 ? 11.429 -5.803 32.646 1.00 14.07 143 PRO B CA 1
ATOM 905 C C . PRO B 1 13 ? 10.611 -4.707 33.222 1.00 15.70 143 PRO B C 1
ATOM 906 O O . PRO B 1 13 ? 10.287 -4.744 34.428 1.00 19.62 143 PRO B O 1
ATOM 910 N N . GLY B 1 14 ? 10.145 -3.743 32.425 1.00 18.70 144 GLY B N 1
ATOM 911 C CA . GLY B 1 14 ? 9.339 -2.654 33.044 1.00 21.67 144 GLY B CA 1
ATOM 912 C C . GLY B 1 14 ? 8.093 -3.139 33.659 1.00 19.51 144 GLY B C 1
ATOM 913 O O . GLY B 1 14 ? 7.612 -2.546 34.611 1.00 25.76 144 GLY B O 1
ATOM 914 N N . ARG B 1 15 ? 7.527 -4.256 33.170 1.00 19.47 145 ARG B N 1
ATOM 915 C CA . ARG B 1 15 ? 6.331 -4.791 33.695 1.00 18.01 145 ARG B CA 1
ATOM 916 C C . ARG B 1 15 ? 6.548 -6.182 34.314 1.00 13.26 145 ARG B C 1
ATOM 917 O O . ARG B 1 15 ? 5.606 -6.868 34.659 1.00 13.77 145 ARG B O 1
ATOM 925 N N . GLN B 1 16 ? 7.815 -6.621 34.338 1.00 13.44 146 GLN B N 1
ATOM 926 C CA . GLN B 1 16 ? 8.181 -7.942 34.772 1.00 12.04 146 GLN B CA 1
ATOM 927 C C . GLN B 1 16 ? 7.312 -8.951 34.002 1.00 11.47 146 GLN B C 1
ATOM 928 O O . GLN B 1 16 ? 6.765 -9.911 34.599 1.00 13.14 146 GLN B O 1
ATOM 934 N N . GLU B 1 17 ? 7.259 -8.804 32.687 1.00 12.43 147 GLU B N 1
ATOM 935 C CA . GLU B 1 17 ? 6.438 -9.632 31.856 1.00 12.54 147 GLU B CA 1
ATOM 936 C C . GLU B 1 17 ? 7.207 -10.378 30.845 1.00 11.18 147 GLU B C 1
ATOM 937 O O . GLU B 1 17 ? 7.926 -9.785 30.030 1.00 11.73 147 GLU B O 1
ATOM 943 N N . ALA B 1 18 ? 7.078 -11.710 30.898 1.00 11.08 148 ALA B N 1
ATOM 944 C CA . ALA B 1 18 ? 7.594 -12.646 29.919 1.00 10.08 148 ALA B CA 1
ATOM 945 C C . ALA B 1 18 ? 6.472 -13.085 29.036 1.00 12.69 148 ALA B C 1
ATOM 946 O O . ALA B 1 18 ? 5.432 -13.523 29.495 1.00 14.68 148 ALA B O 1
ATOM 948 N N . SER B 1 19 ? 6.725 -13.125 27.734 1.00 10.14 149 SER B N 1
ATOM 949 C CA A SER B 1 19 ? 5.824 -13.707 26.758 0.50 11.91 149 SER B CA 1
ATOM 950 C CA B SER B 1 19 ? 5.848 -13.671 26.730 0.50 11.93 149 SER B CA 1
ATOM 951 C C . SER B 1 19 ? 6.581 -14.693 25.886 1.00 10.47 149 SER B C 1
ATOM 952 O O . SER B 1 19 ? 7.778 -14.602 25.672 1.00 12.72 149 SER B O 1
ATOM 957 N N . PHE B 1 20 ? 5.912 -15.766 25.519 1.00 10.81 150 PHE B N 1
ATOM 958 C CA . PHE B 1 20 ? 6.471 -16.776 24.664 1.00 9.69 150 PHE B CA 1
ATOM 959 C C . PHE B 1 20 ? 5.615 -16.892 23.435 1.00 11.53 150 PHE B C 1
ATOM 960 O O . PHE B 1 20 ? 4.417 -17.173 23.547 1.00 11.71 150 PHE B O 1
ATOM 968 N N . ASP B 1 21 ? 6.161 -16.663 22.263 1.00 11.50 151 ASP B N 1
ATOM 969 C CA . ASP B 1 21 ? 5.434 -16.718 21.023 1.00 13.06 151 ASP B CA 1
ATOM 970 C C . ASP B 1 21 ? 4.172 -15.883 21.070 1.00 13.00 151 ASP B C 1
ATOM 971 O O . ASP B 1 21 ? 3.114 -16.271 20.572 1.00 16.97 151 ASP B O 1
ATOM 976 N N . GLY B 1 22 ? 4.257 -14.723 21.671 1.00 15.30 152 GLY B N 1
ATOM 977 C CA . GLY B 1 22 ? 3.152 -13.770 21.726 1.00 17.55 152 GLY B CA 1
ATOM 978 C C . GLY B 1 22 ? 2.164 -13.948 22.861 1.00 17.79 152 GLY B C 1
ATOM 979 O O . GLY B 1 22 ? 1.263 -13.121 23.003 1.00 26.41 152 GLY B O 1
ATOM 980 N N . GLN B 1 23 ? 2.334 -14.973 23.710 1.00 15.75 153 GLN B N 1
ATOM 981 C CA . GLN B 1 23 ? 1.457 -15.245 24.821 1.00 17.55 153 GLN B CA 1
ATOM 982 C C . GLN B 1 23 ? 2.137 -14.901 26.153 1.00 16.04 153 GLN B C 1
ATOM 983 O O . GLN B 1 23 ? 3.210 -15.406 26.407 1.00 14.48 153 GLN B O 1
ATOM 989 N N . THR B 1 24 ? 1.517 -14.090 26.977 1.00 15.73 154 THR B N 1
ATOM 990 C CA A THR B 1 24 ? 2.047 -13.751 28.307 0.39 16.98 154 THR B CA 1
ATOM 991 C CA B THR B 1 24 ? 2.026 -13.755 28.332 0.61 14.94 154 THR B CA 1
ATOM 992 C C . THR B 1 24 ? 2.061 -15.004 29.187 1.00 17.20 154 THR B C 1
ATOM 993 O O . THR B 1 24 ? 1.127 -15.831 29.198 1.00 23.90 154 THR B O 1
ATOM 1000 N N . LEU B 1 25 ? 3.119 -15.165 29.907 1.00 12.88 155 LEU B N 1
ATOM 1001 C CA . LEU B 1 25 ? 3.275 -16.249 30.865 1.00 12.99 155 LEU B CA 1
ATOM 1002 C C . LEU B 1 25 ? 3.012 -15.662 32.271 1.00 12.61 155 LEU B C 1
ATOM 1003 O O . LEU B 1 25 ? 3.335 -14.517 32.589 1.00 15.89 155 LEU B O 1
ATOM 1008 N N . GLU B 1 26 ? 2.514 -16.468 33.171 1.00 13.41 156 GLU B N 1
ATOM 1009 C CA . GLU B 1 26 ? 2.208 -16.075 34.536 1.00 12.95 156 GLU B CA 1
ATOM 1010 C C . GLU B 1 26 ? 3.440 -16.271 35.429 1.00 12.48 156 GLU B C 1
ATOM 1011 O O . GLU B 1 26 ? 3.416 -17.051 36.357 1.00 19.36 156 GLU B O 1
ATOM 1017 N N . LEU B 1 27 ? 4.506 -15.537 35.165 1.00 9.62 157 LEU B N 1
ATOM 1018 C CA . LEU B 1 27 ? 5.663 -15.652 36.010 1.00 9.20 157 LEU B CA 1
ATOM 1019 C C . LEU B 1 27 ? 5.497 -14.760 37.240 1.00 8.36 157 LEU B C 1
ATOM 1020 O O . LEU B 1 27 ? 5.067 -13.609 37.116 1.00 9.17 157 LEU B O 1
ATOM 1025 N N . THR B 1 28 ? 5.892 -15.258 38.399 1.00 8.10 158 THR B N 1
ATOM 1026 C CA . THR B 1 28 ? 5.959 -14.403 39.558 1.00 9.03 158 THR B CA 1
ATOM 1027 C C . THR B 1 28 ? 7.054 -13.355 39.331 1.00 8.65 158 THR B C 1
ATOM 1028 O O . THR B 1 28 ? 7.941 -13.533 38.509 1.00 8.84 158 THR B O 1
ATOM 1032 N N . GLY B 1 29 ? 7.028 -12.301 40.121 1.00 9.53 159 GLY B N 1
ATOM 1033 C CA . GLY B 1 29 ? 8.076 -11.325 40.018 1.00 9.34 159 GLY B CA 1
ATOM 1034 C C . GLY B 1 29 ? 9.454 -11.899 40.285 1.00 8.43 159 GLY B C 1
ATOM 1035 O O . GLY B 1 29 ? 10.423 -11.585 39.595 1.00 9.74 159 GLY B O 1
ATOM 1036 N N . THR B 1 30 ? 9.539 -12.812 41.245 1.00 9.58 160 THR B N 1
ATOM 1037 C CA . THR B 1 30 ? 10.767 -13.482 41.580 1.00 10.36 160 THR B CA 1
ATOM 1038 C C . THR B 1 30 ? 11.312 -14.309 40.406 1.00 8.20 160 THR B C 1
ATOM 1039 O O . THR B 1 30 ? 12.480 -14.276 40.047 1.00 8.94 160 THR B O 1
ATOM 1043 N N . GLU B 1 31 ? 10.412 -15.111 39.813 1.00 8.60 161 GLU B N 1
ATOM 1044 C CA . GLU B 1 31 ? 10.719 -15.899 38.645 1.00 8.31 161 GLU B CA 1
ATOM 1045 C C . GLU B 1 31 ? 11.246 -15.016 37.481 1.00 8.22 161 GLU B C 1
ATOM 1046 O O . GLU B 1 31 ? 12.242 -15.366 36.823 1.00 8.27 161 GLU B O 1
ATOM 1052 N N . PHE B 1 32 ? 10.537 -13.910 37.267 1.00 8.49 162 PHE B N 1
ATOM 1053 C CA . PHE B 1 32 ? 10.964 -12.995 36.197 1.00 8.81 162 PHE B CA 1
ATOM 1054 C C . PHE B 1 32 ? 12.373 -12.443 36.454 1.00 8.80 162 PHE B C 1
ATOM 1055 O O . PHE B 1 32 ? 13.203 -12.380 35.569 1.00 8.56 162 PHE B O 1
ATOM 1063 N N . THR B 1 33 ? 12.625 -12.039 37.697 1.00 8.31 163 THR B N 1
ATOM 1064 C CA . THR B 1 33 ? 13.899 -11.456 38.047 1.00 8.45 163 THR B CA 1
ATOM 1065 C C . THR B 1 33 ? 15.048 -12.438 37.723 1.00 7.37 163 THR B C 1
ATOM 1066 O O . THR B 1 33 ? 16.064 -12.069 37.185 1.00 7.98 163 THR B O 1
ATOM 1070 N N . LEU B 1 34 ? 14.841 -13.708 38.136 1.00 7.70 164 LEU B N 1
ATOM 1071 C CA . LEU B 1 34 ? 15.842 -14.706 37.887 1.00 6.99 164 LEU B CA 1
ATOM 1072 C C . LEU B 1 34 ? 16.042 -14.906 36.388 1.00 7.79 164 LEU B C 1
ATOM 1073 O O . LEU B 1 34 ? 17.164 -14.985 35.876 1.00 7.58 164 LEU B O 1
ATOM 1078 N N . LEU B 1 35 ? 14.942 -15.057 35.642 1.00 7.03 165 LEU B N 1
ATOM 1079 C CA . LEU B 1 35 ? 14.994 -15.313 34.195 1.00 7.84 165 LEU B CA 1
ATOM 1080 C C . LEU B 1 35 ? 15.699 -14.173 33.481 1.00 7.10 165 LEU B C 1
ATOM 1081 O O . LEU B 1 35 ? 16.526 -14.430 32.593 1.00 7.57 165 LEU B O 1
ATOM 1086 N N . TYR B 1 36 ? 15.375 -12.933 33.822 1.00 7.49 166 TYR B N 1
ATOM 1087 C CA . TYR B 1 36 ? 15.952 -11.784 33.152 1.00 7.51 166 TYR B CA 1
ATOM 1088 C C . TYR B 1 36 ? 17.453 -11.673 33.446 1.00 7.38 166 TYR B C 1
ATOM 1089 O O . TYR B 1 36 ? 18.249 -11.371 32.534 1.00 7.76 166 TYR B O 1
ATOM 1098 N N . LEU B 1 37 ? 17.840 -11.928 34.713 1.00 7.27 167 LEU B N 1
ATOM 1099 C CA . LEU B 1 37 ? 19.256 -11.888 35.042 1.00 7.09 167 LEU B CA 1
ATOM 1100 C C . LEU B 1 37 ? 20.084 -12.925 34.279 1.00 7.29 167 LEU B C 1
ATOM 1101 O O . LEU B 1 37 ? 21.173 -12.656 33.767 1.00 7.50 167 LEU B O 1
ATOM 1106 N N . LEU B 1 38 ? 19.557 -14.142 34.177 1.00 6.65 168 LEU B N 1
ATOM 1107 C CA . LEU B 1 38 ? 20.235 -15.170 33.357 1.00 7.05 168 LEU B CA 1
ATOM 1108 C C . LEU B 1 38 ? 20.304 -14.772 31.903 1.00 7.71 168 LEU B C 1
ATOM 1109 O O . LEU B 1 38 ? 21.326 -14.973 31.248 1.00 8.23 168 LEU B O 1
ATOM 1114 N N . ALA B 1 39 ? 19.218 -14.163 31.398 1.00 7.72 169 ALA B N 1
ATOM 1115 C CA . ALA B 1 39 ? 19.211 -13.755 30.002 1.00 7.34 169 ALA B CA 1
ATOM 1116 C C . ALA B 1 39 ? 20.220 -12.637 29.761 1.00 6.94 169 ALA B C 1
ATOM 1117 O O . ALA B 1 39 ? 20.823 -12.608 28.694 1.00 7.92 169 ALA B O 1
ATOM 1119 N N . GLN B 1 40 ? 20.411 -11.728 30.722 1.00 7.94 170 GLN B N 1
ATOM 1120 C CA . GLN B 1 40 ? 21.419 -10.676 30.534 1.00 7.60 170 GLN B CA 1
ATOM 1121 C C . GLN B 1 40 ? 22.790 -11.294 30.304 1.00 7.95 170 GLN B C 1
ATOM 1122 O O . GLN B 1 40 ? 23.570 -10.706 29.562 1.00 10.50 170 GLN B O 1
ATOM 1128 N N . HIS B 1 41 ? 23.080 -12.420 30.946 1.00 7.36 171 HIS B N 1
ATOM 1129 C CA . HIS B 1 41 ? 24.328 -13.139 30.871 1.00 7.36 171 HIS B CA 1
ATOM 1130 C C . HIS B 1 41 ? 24.248 -14.345 29.966 1.00 7.25 171 HIS B C 1
ATOM 1131 O O . HIS B 1 41 ? 24.981 -15.315 30.150 1.00 9.29 171 HIS B O 1
ATOM 1138 N N . LEU B 1 42 ? 23.414 -14.269 28.930 1.00 7.71 172 LEU B N 1
ATOM 1139 C CA . LEU B 1 42 ? 23.124 -15.415 28.033 1.00 7.38 172 LEU B CA 1
ATOM 1140 C C . LEU B 1 42 ? 24.357 -16.185 27.694 1.00 7.72 172 LEU B C 1
ATOM 1141 O O . LEU B 1 42 ? 25.293 -15.628 27.134 1.00 8.74 172 LEU B O 1
ATOM 1146 N N . GLY B 1 43 ? 24.347 -17.469 27.961 1.00 8.60 173 GLY B N 1
ATOM 1147 C CA . GLY B 1 43 ? 25.429 -18.380 27.629 1.00 8.97 173 GLY B CA 1
ATOM 1148 C C . GLY B 1 43 ? 26.543 -18.454 28.609 1.00 8.95 173 GLY B C 1
ATOM 1149 O O . GLY B 1 43 ? 27.505 -19.182 28.399 1.00 10.46 173 GLY B O 1
ATOM 1150 N N . GLN B 1 44 ? 26.489 -17.653 29.684 1.00 8.78 174 GLN B N 1
ATOM 1151 C CA . GLN B 1 44 ? 27.575 -17.576 30.681 1.00 8.47 174 GLN B CA 1
ATOM 1152 C C . GLN B 1 44 ? 26.984 -17.863 32.078 1.00 7.41 174 GLN B C 1
ATOM 1153 O O . GLN B 1 44 ? 25.864 -17.468 32.420 1.00 8.07 174 GLN B O 1
ATOM 1159 N N . VAL B 1 45 ? 27.744 -18.585 32.871 1.00 7.71 175 VAL B N 1
ATOM 1160 C CA . VAL B 1 45 ? 27.329 -18.999 34.200 1.00 8.10 175 VAL B CA 1
ATOM 1161 C C . VAL B 1 45 ? 27.275 -17.828 35.209 1.00 7.51 175 VAL B C 1
ATOM 1162 O O . VAL B 1 45 ? 28.189 -17.021 35.267 1.00 8.34 175 VAL B O 1
ATOM 1166 N N . VAL B 1 46 ? 26.151 -17.724 35.921 1.00 7.29 176 VAL B N 1
ATOM 1167 C CA . VAL B 1 46 ? 25.871 -16.740 36.959 1.00 7.22 176 VAL B CA 1
ATOM 1168 C C . VAL B 1 46 ? 25.920 -17.485 38.285 1.00 8.16 176 VAL B C 1
ATOM 1169 O O . VAL B 1 46 ? 25.330 -18.572 38.421 1.00 7.80 176 VAL B O 1
ATOM 1173 N N . SER B 1 47 ? 26.636 -16.936 39.267 1.00 7.12 177 SER B N 1
ATOM 1174 C CA . SER B 1 47 ? 26.893 -17.661 40.501 1.00 7.13 177 SER B CA 1
ATOM 1175 C C . SER B 1 47 ? 25.624 -17.806 41.326 1.00 6.97 177 SER B C 1
ATOM 1176 O O . SER B 1 47 ? 24.720 -16.982 41.329 1.00 6.99 177 SER B O 1
ATOM 1179 N N . ARG B 1 48 ? 25.599 -18.885 42.135 1.00 7.22 178 ARG B N 1
ATOM 1180 C CA . ARG B 1 48 ? 24.498 -19.077 43.097 1.00 8.15 178 ARG B CA 1
ATOM 1181 C C . ARG B 1 48 ? 24.394 -17.953 44.084 1.00 7.04 178 ARG B C 1
ATOM 1182 O O . ARG B 1 48 ? 23.277 -17.573 44.491 1.00 7.78 178 ARG B O 1
ATOM 1190 N N . GLU B 1 49 ? 25.538 -17.381 44.483 1.00 7.91 179 GLU B N 1
ATOM 1191 C CA . GLU B 1 49 ? 25.571 -16.267 45.430 1.00 7.86 179 GLU B CA 1
ATOM 1192 C C . GLU B 1 49 ? 24.959 -15.022 44.819 1.00 7.02 179 GLU B C 1
ATOM 1193 O O . GLU B 1 49 ? 24.167 -14.316 45.446 1.00 7.74 179 GLU B O 1
ATOM 1199 N N . HIS B 1 50 ? 25.310 -14.716 43.550 1.00 6.48 180 HIS B N 1
ATOM 1200 C CA . HIS B 1 50 ? 24.748 -13.578 42.845 1.00 6.41 180 HIS B CA 1
ATOM 1201 C C . HIS B 1 50 ? 23.270 -13.736 42.702 1.00 6.68 180 HIS B C 1
ATOM 1202 O O . HIS B 1 50 ? 22.473 -12.812 42.890 1.00 6.92 180 HIS B O 1
ATOM 1209 N N . LEU B 1 51 ? 22.835 -14.930 42.288 1.00 6.70 181 LEU B N 1
ATOM 1210 C CA . LEU B 1 51 ? 21.360 -15.177 42.107 1.00 7.28 181 LEU B CA 1
ATOM 1211 C C . LEU B 1 51 ? 20.669 -15.033 43.423 1.00 7.17 181 LEU B C 1
ATOM 1212 O O . LEU B 1 51 ? 19.571 -14.443 43.525 1.00 7.87 181 LEU B O 1
ATOM 1217 N N . SER B 1 52 ? 21.196 -15.613 44.519 1.00 7.10 182 SER B N 1
ATOM 1218 C CA . SER B 1 52 ? 20.567 -15.478 45.809 1.00 7.60 182 SER B CA 1
ATOM 1219 C C . SER B 1 52 ? 20.400 -14.025 46.215 1.00 7.46 182 SER B C 1
ATOM 1220 O O . SER B 1 52 ? 19.307 -13.616 46.656 1.00 8.49 182 SER B O 1
ATOM 1223 N N . GLN B 1 53 ? 21.428 -13.206 46.066 1.00 7.11 183 GLN B N 1
ATOM 1224 C CA . GLN B 1 53 ? 21.302 -11.807 46.462 1.00 7.77 183 GLN B CA 1
ATOM 1225 C C . GLN B 1 53 ? 20.348 -11.028 45.544 1.00 7.28 183 GLN B C 1
ATOM 1226 O O . GLN B 1 53 ? 19.493 -10.301 45.997 1.00 8.60 183 GLN B O 1
ATOM 1232 N N . GLU B 1 54 ? 20.500 -11.187 44.236 1.00 7.35 184 GLU B N 1
ATOM 1233 C CA . GLU B 1 54 ? 19.731 -10.385 43.296 1.00 7.75 184 GLU B CA 1
ATOM 1234 C C . GLU B 1 54 ? 18.265 -10.819 43.242 1.00 8.28 184 GLU B C 1
ATOM 1235 O O . GLU B 1 54 ? 17.400 -9.968 43.112 1.00 12.20 184 GLU B O 1
ATOM 1241 N N . VAL B 1 55 ? 18.015 -12.090 43.337 1.00 7.01 185 VAL B N 1
ATOM 1242 C CA . VAL B 1 55 ? 16.650 -12.574 43.196 1.00 8.12 185 VAL B CA 1
ATOM 1243 C C . VAL B 1 55 ? 15.942 -12.556 44.557 1.00 7.71 185 VAL B C 1
ATOM 1244 O O . VAL B 1 55 ? 14.771 -12.228 44.614 1.00 11.48 185 VAL B O 1
ATOM 1248 N N . LEU B 1 56 ? 16.629 -13.007 45.622 1.00 9.35 186 LEU B N 1
ATOM 1249 C CA . LEU B 1 56 ? 16.000 -13.228 46.914 1.00 9.56 186 LEU B CA 1
ATOM 1250 C C . LEU B 1 56 ? 16.395 -12.234 47.959 1.00 9.42 186 LEU B C 1
ATOM 1251 O O . LEU B 1 56 ? 15.822 -12.232 49.026 1.00 11.00 186 LEU B O 1
ATOM 1256 N N . GLY B 1 57 ? 17.415 -11.400 47.730 1.00 8.79 187 GLY B N 1
ATOM 1257 C CA . GLY B 1 57 ? 17.853 -10.470 48.707 1.00 11.51 187 GLY B CA 1
ATOM 1258 C C . GLY B 1 57 ? 18.441 -11.100 49.927 1.00 11.45 187 GLY B C 1
ATOM 1259 O O . GLY B 1 57 ? 18.375 -10.515 50.996 1.00 15.84 187 GLY B O 1
ATOM 1260 N N . LYS B 1 58 ? 19.065 -12.231 49.790 1.00 10.74 188 LYS B N 1
ATOM 1261 C CA . LYS B 1 58 ? 19.657 -12.931 50.924 1.00 15.07 188 LYS B CA 1
ATOM 1262 C C . LYS B 1 58 ? 20.942 -13.619 50.564 1.00 9.86 188 LYS B C 1
ATOM 1263 O O . LYS B 1 58 ? 21.174 -13.992 49.416 1.00 9.71 188 LYS B O 1
ATOM 1269 N N . ARG B 1 59 ? 21.782 -13.775 51.606 1.00 10.63 189 ARG B N 1
ATOM 1270 C CA . ARG B 1 59 ? 23.061 -14.450 51.421 1.00 10.15 189 ARG B CA 1
ATOM 1271 C C . ARG B 1 59 ? 22.789 -15.913 51.275 1.00 9.34 189 ARG B C 1
ATOM 1272 O O . ARG B 1 59 ? 21.994 -16.497 51.990 1.00 10.72 189 ARG B O 1
ATOM 1280 N N . LEU B 1 60 ? 23.510 -16.583 50.362 1.00 8.93 190 LEU B N 1
ATOM 1281 C CA . LEU B 1 60 ? 23.423 -17.995 50.164 1.00 8.40 190 LEU B CA 1
ATOM 1282 C C . LEU B 1 60 ? 23.997 -18.764 51.329 1.00 8.97 190 LEU B C 1
ATOM 1283 O O . LEU B 1 60 ? 25.054 -18.440 51.810 1.00 10.81 190 LEU B O 1
ATOM 1288 N N . THR B 1 61 ? 23.352 -19.852 51.719 1.00 9.79 191 THR B N 1
ATOM 1289 C CA . THR B 1 61 ? 23.888 -20.900 52.593 1.00 12.03 191 THR B CA 1
ATOM 1290 C C . THR B 1 61 ? 23.894 -22.233 51.822 1.00 11.20 191 THR B C 1
ATOM 1291 O O . THR B 1 61 ? 23.189 -22.386 50.859 1.00 11.90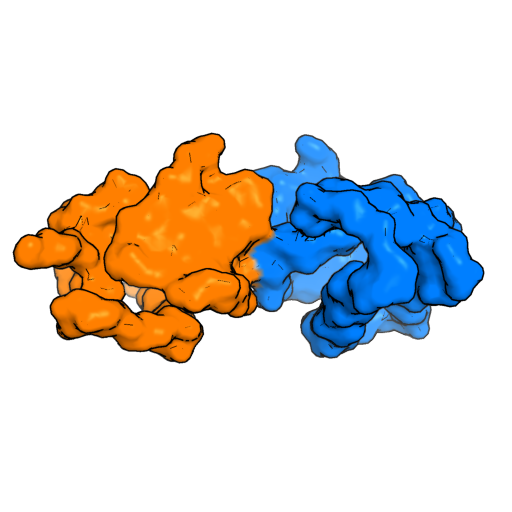 191 THR B O 1
ATOM 1295 N N . PRO B 1 62 ? 24.621 -23.275 52.338 1.00 13.56 192 PRO B N 1
ATOM 1296 C CA . PRO B 1 62 ? 24.681 -24.558 51.618 1.00 16.74 192 PRO B CA 1
ATOM 1297 C C . PRO B 1 62 ? 23.442 -25.391 51.724 1.00 13.28 192 PRO B C 1
ATOM 1298 O O . PRO B 1 62 ? 23.283 -26.350 50.967 1.00 15.82 192 PRO B O 1
ATOM 1302 N N . PHE B 1 63 ? 22.502 -24.926 52.606 1.00 11.52 193 PHE B N 1
ATOM 1303 C CA . PHE B 1 63 ? 21.300 -25.675 52.754 1.00 12.24 193 PHE B CA 1
ATOM 1304 C C . PHE B 1 63 ? 20.112 -24.980 52.084 1.00 11.25 193 PHE B C 1
ATOM 1305 O O . PHE B 1 63 ? 18.997 -25.516 52.107 1.00 13.57 193 PHE B O 1
ATOM 1313 N N . ASP B 1 64 ? 20.287 -23.821 51.465 1.00 10.17 194 ASP B N 1
ATOM 1314 C CA . ASP B 1 64 ? 19.199 -23.116 50.820 1.00 9.71 194 ASP B CA 1
ATOM 1315 C C . ASP B 1 64 ? 19.152 -23.377 49.337 1.00 8.27 194 ASP B C 1
ATOM 1316 O O . ASP B 1 64 ? 19.975 -22.835 48.573 1.00 11.27 194 ASP B O 1
ATOM 1321 N N . HIS B 1 65 ? 18.139 -24.108 48.890 1.00 8.12 195 HIS B N 1
ATOM 1322 C CA . HIS B 1 65 ? 17.968 -24.499 47.477 1.00 7.62 195 HIS B CA 1
ATOM 1323 C C . HIS B 1 65 ? 16.871 -23.754 46.805 1.00 7.53 195 HIS B C 1
ATOM 1324 O O . HIS B 1 65 ? 16.283 -24.215 45.821 1.00 7.29 195 HIS B O 1
ATOM 1331 N N . ALA B 1 66 ? 16.521 -22.551 47.315 1.00 7.72 196 ALA B N 1
ATOM 1332 C CA . ALA B 1 66 ? 15.469 -21.796 46.731 1.00 7.19 196 ALA B CA 1
ATOM 1333 C C . ALA B 1 66 ? 15.673 -21.406 45.261 1.00 7.95 196 ALA B C 1
ATOM 1334 O O . ALA B 1 66 ? 14.727 -21.427 44.475 1.00 7.71 196 ALA B O 1
ATOM 1336 N N . ILE B 1 67 ? 16.877 -21.082 44.875 1.00 6.90 197 ILE B N 1
ATOM 1337 C CA . ILE B 1 67 ? 17.127 -20.747 43.482 1.00 7.20 197 ILE B CA 1
ATOM 1338 C C . ILE B 1 67 ? 16.842 -21.932 42.587 1.00 6.31 197 ILE B C 1
ATOM 1339 O O . ILE B 1 67 ? 16.217 -21.811 41.555 1.00 7.25 197 ILE B O 1
ATOM 1344 N N . ASP B 1 68 ? 17.354 -23.116 42.981 1.00 6.81 198 ASP B N 1
ATOM 1345 C CA . ASP B 1 68 ? 17.090 -24.302 42.146 1.00 6.64 198 ASP B CA 1
ATOM 1346 C C . ASP B 1 68 ? 15.603 -24.592 42.070 1.00 6.68 198 ASP B C 1
ATOM 1347 O O . ASP B 1 68 ? 15.125 -25.056 41.034 1.00 6.68 198 ASP B O 1
ATOM 1352 N N . MET B 1 69 ? 14.849 -24.324 43.149 1.00 6.44 199 MET B N 1
ATOM 1353 C CA . MET B 1 69 ? 13.400 -24.510 43.090 1.00 6.43 199 MET B CA 1
ATOM 1354 C C . MET B 1 69 ? 12.780 -23.527 42.124 1.00 6.96 199 MET B C 1
ATOM 1355 O O . MET B 1 69 ? 11.849 -23.909 41.377 1.00 6.83 199 MET B O 1
ATOM 1360 N N . HIS B 1 70 ? 13.239 -22.257 42.079 1.00 6.41 200 HIS B N 1
ATOM 1361 C CA . HIS B 1 70 ? 12.760 -21.339 41.083 1.00 6.36 200 HIS B CA 1
ATOM 1362 C C . HIS B 1 70 ? 13.038 -21.805 39.655 1.00 6.38 200 HIS B C 1
ATOM 1363 O O . HIS B 1 70 ? 12.231 -21.664 38.767 1.00 7.48 200 HIS B O 1
ATOM 1370 N N . ILE B 1 71 ? 14.224 -22.413 39.452 1.00 6.17 201 ILE B N 1
ATOM 1371 C CA . ILE B 1 71 ? 14.556 -23.022 38.150 1.00 6.11 201 ILE B CA 1
ATOM 1372 C C . ILE B 1 71 ? 13.567 -24.151 37.845 1.00 6.28 201 ILE B C 1
ATOM 1373 O O . ILE B 1 71 ? 13.073 -24.266 36.712 1.00 7.37 201 ILE B O 1
ATOM 1378 N N . SER B 1 72 ? 13.291 -24.997 38.829 1.00 6.33 202 SER B N 1
ATOM 1379 C CA . SER B 1 72 ? 12.332 -26.061 38.657 1.00 6.08 202 SER B CA 1
ATOM 1380 C C . SER B 1 72 ? 10.978 -25.550 38.237 1.00 6.53 202 SER B C 1
ATOM 1381 O O . SER B 1 72 ? 10.339 -26.108 37.318 1.00 7.20 202 SER B O 1
ATOM 1384 N N . ASN B 1 73 ? 10.489 -24.520 38.878 1.00 7.15 203 ASN B N 1
ATOM 1385 C CA . ASN B 1 73 ? 9.209 -23.977 38.518 1.00 7.75 203 ASN B CA 1
ATOM 1386 C C . ASN B 1 73 ? 9.180 -23.264 37.203 1.00 8.64 203 ASN B C 1
ATOM 1387 O O . ASN B 1 73 ? 8.249 -23.350 36.426 1.00 9.21 203 ASN B O 1
ATOM 1392 N N . LEU B 1 74 ? 10.263 -22.547 36.903 1.00 7.47 204 LEU B N 1
ATOM 1393 C CA . LEU B 1 74 ? 10.419 -21.965 35.582 1.00 8.01 204 LEU B CA 1
ATOM 1394 C C . LEU B 1 74 ? 10.380 -23.004 34.446 1.00 8.21 204 LEU B C 1
ATOM 1395 O O . LEU B 1 74 ? 9.782 -22.789 33.423 1.00 8.89 204 LEU B O 1
ATOM 1400 N N . ARG B 1 75 ? 11.054 -24.118 34.677 1.00 7.36 205 ARG B N 1
ATOM 1401 C CA . ARG B 1 75 ? 11.065 -25.167 33.681 1.00 9.01 205 ARG B CA 1
ATOM 1402 C C . ARG B 1 75 ? 9.679 -25.769 33.456 1.00 8.24 205 ARG B C 1
ATOM 1403 O O . ARG B 1 75 ? 9.385 -26.174 32.337 1.00 9.72 205 ARG B O 1
ATOM 1411 N N . ARG B 1 76 ? 8.834 -25.782 34.450 1.00 8.37 206 ARG B N 1
ATOM 1412 C CA . ARG B 1 76 ? 7.468 -26.238 34.258 1.00 9.64 206 ARG B CA 1
ATOM 1413 C C . ARG B 1 76 ? 6.651 -25.183 33.478 1.00 9.52 206 ARG B C 1
ATOM 1414 O O . ARG B 1 76 ? 5.821 -25.546 32.675 1.00 11.18 206 ARG B O 1
ATOM 1422 N N . LYS B 1 77 ? 6.884 -23.916 33.699 1.00 8.93 207 LYS B N 1
ATOM 1423 C CA . LYS B 1 77 ? 6.101 -22.863 33.075 1.00 10.11 207 LYS B CA 1
ATOM 1424 C C . LYS B 1 77 ? 6.486 -22.470 31.668 1.00 9.20 207 LYS B C 1
ATOM 1425 O O . LYS B 1 77 ? 5.668 -22.034 30.884 1.00 11.93 207 LYS B O 1
ATOM 1431 N N . LEU B 1 78 ? 7.783 -22.567 31.361 1.00 9.69 208 LEU B N 1
ATOM 1432 C CA . LEU B 1 78 ? 8.303 -22.107 30.080 1.00 9.26 208 LEU B CA 1
ATOM 1433 C C . LEU B 1 78 ? 7.984 -23.120 29.011 1.00 10.27 208 LEU B C 1
ATOM 1434 O O . LEU B 1 78 ? 8.369 -24.297 29.136 1.00 11.34 208 LEU B O 1
ATOM 1439 N N . PRO B 1 79 ? 7.314 -22.706 27.923 1.00 9.68 209 PRO B N 1
ATOM 1440 C CA . PRO B 1 79 ? 7.203 -23.611 26.773 1.00 10.41 209 PRO B CA 1
ATOM 1441 C C . PRO B 1 79 ? 8.523 -24.081 26.239 1.00 9.58 209 PRO B C 1
ATOM 1442 O O . PRO B 1 79 ? 9.510 -23.391 26.372 1.00 10.27 209 PRO B O 1
ATOM 1446 N N . ASP B 1 80 ? 8.510 -25.195 25.538 1.00 10.38 210 ASP B N 1
ATOM 1447 C CA . ASP B 1 80 ? 9.689 -25.653 24.852 1.00 10.65 210 ASP B CA 1
ATOM 1448 C C . ASP B 1 80 ? 10.213 -24.653 23.838 1.00 10.72 210 ASP B C 1
ATOM 1449 O O . ASP B 1 80 ? 9.460 -24.102 23.051 1.00 11.26 210 ASP B O 1
ATOM 1454 N N . ARG B 1 81 ? 11.533 -24.454 23.851 1.00 9.97 211 ARG B N 1
ATOM 1455 C CA . ARG B 1 81 ? 12.166 -23.594 22.866 1.00 9.23 211 ARG B CA 1
ATOM 1456 C C . ARG B 1 81 ? 11.959 -24.103 21.476 1.00 10.43 211 ARG B C 1
ATOM 1457 O O . ARG B 1 81 ? 12.080 -25.289 21.178 1.00 11.63 211 ARG B O 1
ATOM 1465 N N . LYS B 1 82 ? 11.651 -23.172 20.559 1.00 10.35 212 LYS B N 1
ATOM 1466 C CA . LYS B 1 82 ? 11.534 -23.509 19.117 1.00 11.29 212 LYS B CA 1
ATOM 1467 C C . LYS B 1 82 ? 12.810 -24.070 18.617 1.00 11.55 212 LYS B C 1
ATOM 1468 O O . LYS B 1 82 ? 12.763 -24.992 17.802 1.00 14.27 212 LYS B O 1
ATOM 1474 N N . ASP B 1 83 ? 13.955 -23.548 19.072 1.00 11.96 213 ASP B N 1
ATOM 1475 C CA . ASP B 1 83 ? 15.297 -23.915 18.613 1.00 12.08 213 ASP B CA 1
ATOM 1476 C C . ASP B 1 83 ? 15.797 -25.265 19.132 1.00 14.31 213 ASP B C 1
ATOM 1477 O O . ASP B 1 83 ? 16.880 -25.701 18.764 1.00 16.53 213 ASP B O 1
ATOM 1482 N N . GLY B 1 84 ? 15.026 -25.897 20.040 1.00 14.06 214 GLY B N 1
ATOM 1483 C CA . GLY B 1 84 ? 15.363 -27.211 20.547 1.00 14.95 214 GLY B CA 1
ATOM 1484 C C . GLY B 1 84 ? 16.300 -27.263 21.730 1.00 15.97 214 GLY B C 1
ATOM 1485 O O . GLY B 1 84 ? 16.464 -28.328 22.261 1.00 20.16 214 GLY B O 1
ATOM 1486 N N . HIS B 1 85 ? 16.937 -26.160 22.073 1.00 14.78 215 HIS B N 1
ATOM 1487 C CA . HIS B 1 85 ? 17.852 -26.150 23.205 1.00 13.18 215 HIS B CA 1
ATOM 1488 C C . HIS B 1 85 ? 17.074 -26.198 24.529 1.00 10.79 215 HIS B C 1
ATOM 1489 O O . HIS B 1 85 ? 15.894 -25.794 24.593 1.00 11.55 215 HIS B O 1
ATOM 1496 N N . PRO B 1 86 ? 17.725 -26.627 25.599 1.00 9.98 216 PRO B N 1
ATOM 1497 C CA . PRO B 1 86 ? 17.220 -26.345 26.937 1.00 9.45 216 PRO B CA 1
ATOM 1498 C C . PRO B 1 86 ? 17.167 -24.848 27.189 1.00 8.38 216 PRO B C 1
ATOM 1499 O O . PRO B 1 86 ? 17.880 -24.099 26.531 1.00 9.33 216 PRO B O 1
ATOM 1503 N N . TRP B 1 87 ? 16.316 -24.427 28.133 1.00 8.29 217 TRP B N 1
ATOM 1504 C CA . TRP B 1 87 ? 16.415 -23.100 28.666 1.00 7.87 217 TRP B CA 1
ATOM 1505 C C . TRP B 1 87 ? 17.682 -22.864 29.461 1.00 7.48 217 TRP B C 1
ATOM 1506 O O . TRP B 1 87 ? 18.338 -21.817 29.307 1.00 8.30 217 TRP B O 1
ATOM 1517 N N . PHE B 1 88 ? 18.005 -23.793 30.350 1.00 7.83 218 PHE B N 1
ATOM 1518 C CA . PHE B 1 88 ? 19.039 -23.611 31.360 1.00 7.00 218 PHE B CA 1
ATOM 1519 C C . PHE B 1 88 ? 19.975 -24.774 31.402 1.00 7.83 218 PHE B C 1
ATOM 1520 O O . PHE B 1 88 ? 19.613 -25.915 31.065 1.00 7.67 218 PHE B O 1
ATOM 1528 N N . LYS B 1 89 ? 21.181 -24.500 31.918 1.00 8.02 219 LYS B N 1
ATOM 1529 C CA . LYS B 1 89 ? 22.132 -25.541 32.285 1.00 8.85 219 LYS B CA 1
ATOM 1530 C C . LYS B 1 89 ? 22.613 -25.240 33.701 1.00 8.38 219 LYS B C 1
ATOM 1531 O O . LYS B 1 89 ? 22.950 -24.105 34.007 1.00 9.57 219 LYS B O 1
ATOM 1537 N N . THR B 1 90 ? 22.673 -26.272 34.525 1.00 8.54 220 THR B N 1
ATOM 1538 C CA . THR B 1 90 ? 23.226 -26.218 35.874 1.00 8.13 220 THR B CA 1
ATOM 1539 C C . THR B 1 90 ? 24.667 -26.607 35.795 1.00 9.97 220 THR B C 1
ATOM 1540 O O . THR B 1 90 ? 25.013 -27.656 35.201 1.00 11.47 220 THR B O 1
ATOM 1544 N N . LEU B 1 91 ? 25.565 -25.813 36.361 1.00 9.72 221 LEU B N 1
ATOM 1545 C CA . LEU B 1 91 ? 27.026 -26.112 36.373 1.00 12.02 221 LEU B CA 1
ATOM 1546 C C . LEU B 1 91 ? 27.489 -26.327 37.807 1.00 14.53 221 LEU B C 1
ATOM 1547 O O . LEU B 1 91 ? 28.237 -25.590 38.323 1.00 22.20 221 LEU B O 1
ATOM 1552 N N . ARG B 1 92 ? 27.059 -27.385 38.461 1.00 14.89 222 ARG B N 1
ATOM 1553 C CA . ARG B 1 92 ? 27.368 -27.739 39.773 1.00 17.39 222 ARG B CA 1
ATOM 1554 C C . ARG B 1 92 ? 27.440 -26.558 40.668 1.00 20.15 222 ARG B C 1
ATOM 1555 O O . ARG B 1 92 ? 26.486 -25.738 40.623 1.00 19.66 222 ARG B O 1
ATOM 1563 N N . GLY B 1 93 ? 28.511 -26.383 41.412 1.00 19.81 223 GLY B N 1
ATOM 1564 C CA . GLY B 1 93 ? 28.594 -25.306 42.390 1.00 22.06 223 GLY B CA 1
ATOM 1565 C C . GLY B 1 93 ? 28.794 -23.922 41.815 1.00 20.56 223 GLY B C 1
ATOM 1566 O O . GLY B 1 93 ? 28.638 -22.921 42.568 1.00 24.51 223 GLY B O 1
ATOM 1567 N N . ARG B 1 94 ? 29.011 -23.787 40.493 1.00 15.60 224 ARG B N 1
ATOM 1568 C CA . ARG B 1 94 ? 29.269 -22.546 39.834 1.00 14.52 224 ARG B CA 1
ATOM 1569 C C . ARG B 1 94 ? 27.972 -21.767 39.522 1.00 11.76 224 ARG B C 1
ATOM 1570 O O . ARG B 1 94 ? 28.075 -20.534 39.340 1.00 11.84 224 ARG B O 1
ATOM 1578 N N . GLY B 1 95 ? 26.823 -22.399 39.464 1.00 10.71 225 GLY B N 1
ATOM 1579 C CA . GLY B 1 95 ? 25.579 -21.714 39.220 1.00 9.25 225 GLY B CA 1
ATOM 1580 C C . GLY B 1 95 ? 24.858 -22.197 37.989 1.00 8.34 225 GLY B C 1
ATOM 1581 O O . GLY B 1 95 ? 24.851 -23.416 37.715 1.00 10.34 225 GLY B O 1
ATOM 1582 N N . TYR B 1 96 ? 24.221 -21.290 37.293 1.00 7.22 226 TYR B N 1
ATOM 1583 C CA . TYR B 1 96 ? 23.321 -21.587 36.186 1.00 7.53 226 TYR B CA 1
ATOM 1584 C C . TYR B 1 96 ? 23.649 -20.691 35.025 1.00 6.62 226 TYR B C 1
ATOM 1585 O O . TYR B 1 96 ? 24.071 -19.532 35.230 1.00 7.74 226 TYR B O 1
ATOM 1594 N N . LEU B 1 97 ? 23.369 -21.158 33.812 1.00 7.68 227 LEU B N 1
ATOM 1595 C CA . LEU B 1 97 ? 23.341 -20.290 32.637 1.00 7.58 227 LEU B CA 1
ATOM 1596 C C . LEU B 1 97 ? 22.032 -20.530 31.889 1.00 8.02 227 LEU B C 1
ATOM 1597 O O . LEU B 1 97 ? 21.429 -21.600 31.961 1.00 8.44 227 LEU B O 1
ATOM 1602 N N . MET B 1 98 ? 21.631 -19.495 31.164 1.00 7.60 228 MET B N 1
ATOM 1603 C CA . MET B 1 98 ? 20.619 -19.655 30.121 1.00 8.25 228 MET B CA 1
ATOM 1604 C C . MET B 1 98 ? 21.356 -19.982 28.816 1.00 7.75 228 MET B C 1
ATOM 1605 O O . MET B 1 98 ? 22.344 -19.353 28.460 1.00 8.63 228 MET B O 1
ATOM 1610 N N . VAL B 1 99 ? 20.890 -21.005 28.142 1.00 8.20 229 VAL B N 1
ATOM 1611 C CA . VAL B 1 99 ? 21.518 -21.525 26.998 1.00 10.20 229 VAL B CA 1
ATOM 1612 C C . VAL B 1 99 ? 21.454 -20.611 25.750 1.00 9.55 229 VAL B C 1
ATOM 1613 O O . VAL B 1 99 ? 20.390 -20.167 25.374 1.00 10.80 229 VAL B O 1
ATOM 1617 N N . SER B 1 100 ? 22.634 -20.371 25.130 1.00 11.39 230 SER B N 1
ATOM 1618 C CA . SER B 1 100 ? 22.667 -19.582 23.952 1.00 13.60 230 SER B CA 1
ATOM 1619 C C . SER B 1 100 ? 22.108 -20.361 22.747 1.00 16.89 230 SER B C 1
ATOM 1620 O O . SER B 1 100 ? 22.223 -21.575 22.661 1.00 23.41 230 SER B O 1
ATOM 1623 N N . ALA B 1 101 ? 21.529 -19.650 21.783 1.00 17.26 231 ALA B N 1
ATOM 1624 C CA . ALA B 1 101 ? 21.262 -20.178 20.454 1.00 21.03 231 ALA B CA 1
ATOM 1625 C C . ALA B 1 101 ? 22.556 -20.603 19.758 1.00 21.23 231 ALA B C 1
ATOM 1626 O O . ALA B 1 101 ? 23.557 -19.985 19.961 1.00 25.47 231 ALA B O 1
ATOM 1628 N N . ALA B 1 102 ? 22.481 -21.651 18.939 1.00 37.05 232 ALA B N 1
ATOM 1629 C CA . ALA B 1 102 ? 23.629 -22.248 18.236 1.00 43.80 232 ALA B CA 1
ATOM 1630 C C . ALA B 1 102 ? 23.417 -22.100 16.748 1.00 55.33 232 ALA B C 1
ATOM 1631 O O . ALA B 1 102 ? 23.342 -20.972 16.261 1.00 77.00 232 ALA B O 1
#

Secondary structure (DSSP, 8-state):
---EEETTEEEETTTTEEEETTEE----HHHHHHHHHHHHTTTS-B-HHHHIIIIISS---TT--HHHHHHHHHHHHSPPPTT---SEEEETTTEEEEPPP-/---EEETTEEEEGGGTEEEETTEE----HHHHHHHHHHHHTTTS-B-HHHHIIIIISS---TT--HHHHHHHHHHHHSPPPTT---SEEE-GGG-EEEPPP-

Sequence (204 aa):
SPTLEVDALVLNPGRQEASSFDGQTLELTGTEFTLLYLLAQHLGQVVSREHLSQEVLGKRLTPFDHAIDMHISNLRRKLPDRKDGHPWFKTLRGRGYLMVSAASPTLEVDALVLNPGRQEASSFDGQTTLELTGTEFTLLYLLAQHLGQVVSREHLSQEVLGKRLTPFDHAIDMHISNLRRKLPDRKDGHPWFKTLRGRGYLMVSAA

Solvent-accessible surface area: 11382 Å² total; per-residue (Å²): 116,94,72,43,132,9,48,21,0,51,0,46,16,72,86,72,40,1,25,14,85,67,130,88,27,122,12,19,4,13,5,3,46,0,0,20,18,0,7,96,69,66,31,121,63,9,46,55,99,77,0,0,87,98,2,26,53,92,196,47,46,129,162,30,121,28,9,63,115,36,2,56,26,0,119,156,57,9,50,130,12,133,62,67,55,81,17,2,110,58,57,238,52,172,0,0,23,0,22,47,70,130,118,92,76,44,132,10,49,23,0,56,0,49,26,73,58,37,56,0,25,15,94,78,121,88,20,111,2,11,8,25,5,6,45,0,0,18,18,0,7,97,69,66,31,121,45,8,45,53,100,77,0,0,81,94,4,36,45,106,197,53,47,127,160,29,122,33,8,64,112,37,2,50,29,0,116,181,74,10,48,129,12,132,63,66,55,81,18,3,111,57,31,222,62,157,0,0,28,0,22,48,70,127

Nearest PDB structures (foldseek):
  4uht-assembly2_B  TM=1.010E+00  e=1.623E-22  Escherichia coli K-12
  4nhj-assembly1_B  TM=8.771E-01  e=1.348E-08  Klebsiella pneumoniae
  2d1v-assembly1_A  TM=8.460E-01  e=1.105E-08  Bacillus subtilis
  5za3-assembly1_B  TM=8.455E-01  e=1.105E-08  Streptococcus mutans
  6lxn-assembly1_A  TM=8.729E-01  e=8.606E-08  Escherichia coli

Radius of gyration: 18.44 Å; Cα contacts (8 Å, |Δi|>4): 322; chains: 2; bounding box: 49×33×42 Å

B-factor: mean 16.35, std 12.16, range [6.08, 112.47]

Foldseek 3Di:
DDWFDAQQWIQDVVVLWIAGVRHTFDDDSLLSQLLVVQRVVAPDFDAPQRNCCRSPVDGDDPPDCVVVVSVVVCQVGDDQGPQRDDQKDADVRGHIHGYHRD/DDWADAQQWIADLVVLWIDGVRHTFPADSLLSQLLVVLRVVAPDFDAPQRNCCRRPVDGDDPVDCVVVVSVVVCQVGDDQGPQRDDQWDADPRRHMHGYHRD

InterPro domains:
  IPR001789 Signal transduction response regulator, receiver domain [PF00072] (4-112)
  IPR001789 Signal transduction response regulator, receiver domain [PS50110] (3-115)
  IPR001789 Signal transduction response regulator, receiver domain [SM00448] (2-111)
  IPR001867 OmpR/PhoB-type DNA-binding domain [PF00486] (152-227)
  IPR001867 OmpR/PhoB-type DNA-binding domain [PS51755] (131-230)
  IPR001867 OmpR/PhoB-type DNA-binding domain [SM00862] (152-228)
  IPR001867 OmpR/PhoB-type DNA-binding domain [cd00383] (139-228)
  IPR011006 CheY-like superfamily [SSF52172] (2-188)
  IPR036388 Winged helix-like DNA-binding domain superfamily [G3DSA:1.10.10.10] (131-232)
  IPR039420 Transcriptional regulatory protein WalR-like [PTHR48111] (1-226)
  IPR058122 Transcriptional regulatory protein CpxR [NF008199] (1-232)
  IPR058124 CpxR-like, receiver domain [cd17623] (4-117)